Protein AF-A0A7V9HXR4-F1 (afdb_monomer_lite)

Foldseek 3Di:
DVVVVVVVVVVFKAALCRLCVLLLHDSVVSVVCCVVVVFPWDADPPPRGTIGGNVSSVVSSVVLVVLVVVQLLCCQQPAQFDALPQPLADNLLNVQLVVLLVDQVPDDDDDDDDDDPPNPVLSNVQNNSHNRTSGADEAAAADPVVLVLSQLCQAPPRPNPVCVSSVRHPDQPSGQHEAEDDPPPGDVSSVQSHSYYTYYPVSCVVQVVPRVVPHDD

Radius of gyration: 20.27 Å; chains: 1; bounding box: 49×37×68 Å

Structure (mmCIF, N/CA/C/O backbone):
data_AF-A0A7V9HXR4-F1
#
_entry.id   AF-A0A7V9HXR4-F1
#
loop_
_atom_site.group_PDB
_atom_site.id
_atom_site.type_symbol
_atom_site.label_atom_id
_atom_site.label_alt_id
_atom_site.label_comp_id
_atom_site.label_asym_id
_atom_site.label_entity_id
_atom_site.label_seq_id
_atom_site.pdbx_PDB_ins_code
_atom_site.Cartn_x
_atom_site.Cartn_y
_atom_site.Cartn_z
_atom_site.occupancy
_atom_site.B_iso_or_equiv
_atom_site.auth_seq_id
_atom_site.auth_comp_id
_atom_site.auth_asym_id
_atom_site.auth_atom_id
_atom_site.pdbx_PDB_model_num
ATOM 1 N N . MET A 1 1 ? 21.288 -11.735 -48.952 1.00 40.62 1 MET A N 1
ATOM 2 C CA . MET A 1 1 ? 20.820 -12.755 -47.983 1.00 40.62 1 MET A CA 1
ATOM 3 C C . MET A 1 1 ? 20.978 -12.338 -46.516 1.00 40.62 1 MET A C 1
ATOM 5 O O . MET A 1 1 ? 20.143 -12.741 -45.726 1.00 40.62 1 MET A O 1
ATOM 9 N N . LEU A 1 2 ? 21.967 -11.509 -46.141 1.00 36.22 2 LEU A N 1
ATOM 10 C CA . LEU A 1 2 ? 22.170 -11.075 -44.744 1.00 36.22 2 LEU A CA 1
ATOM 11 C C . LEU A 1 2 ? 21.174 -10.001 -44.238 1.00 36.22 2 LEU A C 1
ATOM 13 O O . LEU A 1 2 ? 20.927 -9.915 -43.043 1.00 36.22 2 LEU A O 1
ATOM 17 N N . TYR A 1 3 ? 20.564 -9.212 -45.133 1.00 35.97 3 TYR A N 1
ATOM 18 C CA . TYR A 1 3 ? 19.622 -8.139 -44.761 1.00 35.97 3 TYR A CA 1
ATOM 19 C C . TYR A 1 3 ? 18.211 -8.628 -44.382 1.00 35.97 3 TYR A C 1
ATOM 21 O O . TYR A 1 3 ? 17.547 -7.997 -43.571 1.00 35.97 3 TYR A O 1
ATOM 29 N N . MET A 1 4 ? 17.768 -9.777 -44.905 1.00 35.28 4 MET A N 1
ATOM 30 C CA . MET A 1 4 ? 16.412 -10.303 -44.656 1.00 35.28 4 MET A CA 1
ATOM 31 C C . MET A 1 4 ? 16.289 -11.039 -43.306 1.00 35.28 4 MET A C 1
ATOM 33 O O . MET A 1 4 ? 15.183 -11.256 -42.821 1.00 35.28 4 MET A O 1
ATOM 37 N N . ALA A 1 5 ? 17.414 -11.413 -42.680 1.00 42.59 5 ALA A N 1
ATOM 38 C CA . ALA A 1 5 ? 17.433 -12.062 -41.365 1.00 42.59 5 ALA A CA 1
ATOM 39 C C . ALA A 1 5 ? 17.322 -11.058 -40.198 1.00 42.59 5 ALA A C 1
ATOM 41 O O . ALA A 1 5 ? 16.793 -11.407 -39.144 1.00 42.59 5 ALA A O 1
ATOM 42 N N . ASN A 1 6 ? 17.755 -9.804 -40.394 1.00 44.25 6 ASN A N 1
ATOM 43 C CA . ASN A 1 6 ? 17.661 -8.755 -39.371 1.00 44.25 6 ASN A CA 1
ATOM 44 C C . ASN A 1 6 ? 16.230 -8.213 -39.208 1.00 44.25 6 ASN A C 1
ATOM 46 O O . ASN A 1 6 ? 15.799 -7.979 -38.085 1.00 44.25 6 ASN A O 1
ATOM 50 N N . GLU A 1 7 ? 15.447 -8.094 -40.286 1.00 42.09 7 GLU A N 1
ATOM 51 C CA . GLU A 1 7 ? 14.058 -7.599 -40.204 1.00 42.09 7 GLU A CA 1
ATOM 52 C C . GLU A 1 7 ? 13.081 -8.596 -39.553 1.00 42.09 7 GLU A C 1
ATOM 54 O O . GLU A 1 7 ? 12.095 -8.198 -38.929 1.00 42.09 7 GLU A O 1
ATOM 59 N N . ALA A 1 8 ? 13.340 -9.903 -39.674 1.00 44.44 8 ALA A N 1
ATOM 60 C CA . ALA A 1 8 ? 12.505 -10.942 -39.068 1.00 44.44 8 ALA A CA 1
ATOM 61 C C . ALA A 1 8 ? 12.765 -11.108 -37.558 1.00 44.44 8 ALA A C 1
ATOM 63 O O . ALA A 1 8 ? 11.855 -11.477 -36.811 1.00 44.44 8 ALA A O 1
ATOM 64 N N . MET A 1 9 ? 13.984 -10.800 -37.096 1.00 48.84 9 MET A N 1
ATOM 65 C CA . MET A 1 9 ? 14.341 -10.820 -35.674 1.00 48.84 9 MET A CA 1
ATOM 66 C C . MET A 1 9 ? 13.807 -9.582 -34.931 1.00 48.84 9 MET A C 1
ATOM 68 O O . MET A 1 9 ? 13.477 -9.678 -33.755 1.00 48.84 9 MET A O 1
ATOM 72 N N . ASP A 1 10 ? 13.605 -8.457 -35.619 1.00 56.81 10 ASP A N 1
ATOM 73 C CA . ASP A 1 10 ? 13.160 -7.192 -35.011 1.00 56.81 10 ASP A CA 1
ATOM 74 C C . ASP A 1 10 ? 11.645 -7.152 -34.692 1.00 56.81 10 ASP A C 1
ATOM 76 O O . ASP A 1 10 ? 11.195 -6.469 -33.777 1.00 56.81 10 ASP A O 1
ATOM 80 N N . LYS A 1 11 ? 10.811 -7.947 -35.383 1.00 61.28 11 LYS A N 1
ATOM 81 C CA . LYS A 1 11 ? 9.345 -7.952 -35.149 1.00 61.28 11 LYS A CA 1
ATOM 82 C C . LYS A 1 11 ? 8.895 -8.713 -33.897 1.00 61.28 11 LYS A C 1
ATOM 84 O O . LYS A 1 11 ? 7.814 -8.440 -33.367 1.00 61.28 11 LYS A O 1
ATOM 89 N N . ASN A 1 12 ? 9.698 -9.673 -33.438 1.00 78.88 12 ASN A N 1
ATOM 90 C CA . ASN A 1 12 ? 9.354 -10.571 -32.328 1.00 78.88 12 ASN A CA 1
ATOM 91 C C . ASN A 1 12 ? 10.023 -10.194 -31.005 1.00 78.88 12 ASN A C 1
ATOM 93 O O . ASN A 1 12 ? 9.704 -10.789 -29.974 1.00 78.88 12 ASN A O 1
ATOM 97 N N . TYR A 1 13 ? 10.927 -9.221 -31.023 1.00 84.31 13 TYR A N 1
ATOM 98 C CA . TYR A 1 13 ? 11.674 -8.780 -29.858 1.00 84.31 13 TYR A CA 1
ATOM 99 C C . TYR A 1 13 ? 11.432 -7.294 -29.645 1.00 84.31 13 TYR A C 1
ATOM 101 O O . TYR A 1 13 ? 11.554 -6.489 -30.556 1.00 84.31 13 TYR A O 1
ATOM 109 N N . LEU A 1 14 ? 11.066 -6.927 -28.425 1.00 84.88 14 LEU A N 1
ATOM 110 C CA . LEU A 1 14 ? 10.744 -5.557 -28.062 1.00 84.88 14 LEU A CA 1
ATOM 111 C C . LEU A 1 14 ? 11.789 -5.043 -27.077 1.00 84.88 14 LEU A C 1
ATOM 113 O O . LEU A 1 14 ? 12.133 -5.729 -26.114 1.00 84.88 14 LEU A O 1
ATOM 117 N N . THR A 1 15 ? 12.277 -3.824 -27.288 1.00 84.31 15 THR A N 1
ATOM 118 C CA . THR A 1 15 ? 13.080 -3.116 -26.277 1.00 84.31 15 THR A CA 1
ATOM 119 C C . THR A 1 15 ? 12.267 -2.924 -24.995 1.00 84.31 15 THR A C 1
ATOM 121 O O . THR A 1 15 ? 11.040 -2.968 -25.033 1.00 84.31 15 THR A O 1
ATOM 124 N N . VAL A 1 16 ? 12.914 -2.640 -23.859 1.00 79.81 16 VAL A N 1
ATOM 125 C CA . VAL A 1 16 ? 12.224 -2.384 -22.572 1.00 79.81 16 VAL A CA 1
ATOM 126 C C . VAL A 1 16 ? 11.034 -1.423 -22.731 1.00 79.81 16 VAL A C 1
ATOM 128 O O . VAL A 1 16 ? 9.957 -1.685 -22.205 1.00 79.81 16 VAL A O 1
ATOM 131 N N . LEU A 1 17 ? 11.206 -0.324 -23.476 1.00 69.44 17 LEU A N 1
ATOM 132 C CA . LEU A 1 17 ? 10.162 0.688 -23.652 1.00 69.44 17 LEU A CA 1
ATOM 133 C C . LEU A 1 17 ? 9.009 0.190 -24.535 1.00 69.44 17 LEU A C 1
ATOM 135 O O . LEU A 1 17 ? 7.843 0.434 -24.228 1.00 69.44 17 LEU A O 1
ATOM 139 N N . GLN A 1 18 ? 9.320 -0.515 -25.622 1.00 77.75 18 GLN A N 1
ATOM 140 C CA . GLN A 1 18 ? 8.304 -1.098 -26.500 1.00 77.75 18 GLN A CA 1
ATOM 141 C C . GLN A 1 18 ? 7.556 -2.241 -25.805 1.00 77.75 18 GLN A C 1
ATOM 143 O O . GLN A 1 18 ? 6.341 -2.333 -25.926 1.00 77.75 18 GLN A O 1
ATOM 148 N N . ALA A 1 19 ? 8.265 -3.072 -25.043 1.00 83.62 19 ALA A N 1
ATOM 149 C CA . ALA A 1 19 ? 7.710 -4.160 -24.253 1.00 83.62 19 ALA A CA 1
ATOM 150 C C . ALA A 1 19 ? 6.755 -3.628 -23.178 1.00 83.62 19 ALA A C 1
ATOM 152 O O . ALA A 1 19 ? 5.653 -4.145 -23.020 1.00 83.62 19 ALA A O 1
ATOM 153 N N . ALA A 1 20 ? 7.147 -2.545 -22.503 1.00 73.56 20 ALA A N 1
ATOM 154 C CA . ALA A 1 20 ? 6.346 -1.884 -21.480 1.00 73.56 20 ALA A CA 1
ATOM 155 C C . ALA A 1 20 ? 5.025 -1.378 -22.069 1.00 73.56 20 ALA A C 1
ATOM 157 O O . ALA A 1 20 ? 3.949 -1.752 -21.605 1.00 73.56 20 ALA A O 1
ATOM 158 N N . ARG A 1 21 ? 5.108 -0.647 -23.189 1.00 72.88 21 ARG A N 1
ATOM 159 C CA . ARG A 1 21 ? 3.931 -0.195 -23.948 1.00 72.88 21 ARG A CA 1
ATOM 160 C C . ARG A 1 21 ? 3.072 -1.350 -24.458 1.00 72.88 21 ARG A C 1
ATOM 162 O O . ARG A 1 21 ? 1.856 -1.232 -24.482 1.00 72.88 21 ARG A O 1
ATOM 169 N N . TYR A 1 22 ? 3.690 -2.449 -24.884 1.00 77.25 22 TYR A N 1
ATOM 170 C CA . TYR A 1 22 ? 2.973 -3.600 -25.428 1.00 77.25 22 TYR A CA 1
ATOM 171 C C . TYR A 1 22 ? 2.151 -4.342 -24.371 1.00 77.25 22 TYR A C 1
ATOM 173 O O . TYR A 1 22 ? 1.047 -4.794 -24.674 1.00 77.25 22 TYR A O 1
ATOM 181 N N . VAL A 1 23 ? 2.694 -4.478 -23.159 1.00 76.88 23 VAL A N 1
ATOM 182 C CA . VAL A 1 23 ? 2.027 -5.131 -22.022 1.00 76.88 23 VAL A CA 1
ATOM 183 C C . VAL A 1 23 ? 1.040 -4.190 -21.330 1.00 76.88 23 VAL A C 1
ATOM 185 O O . VAL A 1 23 ? 0.043 -4.661 -20.795 1.00 76.88 23 VAL A O 1
ATOM 188 N N . GLY A 1 24 ? 1.288 -2.879 -21.381 1.00 61.38 24 GLY A N 1
ATOM 189 C CA . GLY A 1 24 ? 0.503 -1.869 -20.670 1.00 61.38 24 GLY A CA 1
ATOM 190 C C . GLY A 1 24 ? 1.050 -1.535 -19.280 1.00 61.38 24 GLY A C 1
ATOM 191 O O . GLY A 1 24 ? 0.302 -1.037 -18.463 1.00 61.38 24 GLY A O 1
ATOM 192 N N . VAL A 1 25 ? 2.334 -1.795 -19.009 1.00 62.09 25 VAL A N 1
ATOM 193 C CA . VAL A 1 25 ? 3.000 -1.507 -17.719 1.00 62.09 25 VAL A CA 1
ATOM 194 C C . VAL A 1 25 ? 4.116 -0.481 -17.889 1.00 62.09 25 VAL A C 1
ATOM 196 O O . VAL A 1 25 ? 4.535 -0.184 -19.011 1.00 62.09 25 VAL A O 1
ATOM 199 N N . SER A 1 26 ? 4.683 0.031 -16.794 1.00 56.56 26 SER A N 1
ATOM 200 C CA . SER A 1 26 ? 5.887 0.859 -16.883 1.00 56.56 26 SER A CA 1
ATOM 201 C C . SER A 1 26 ? 7.143 0.075 -17.275 1.00 56.56 26 SER A C 1
ATOM 203 O O . SER A 1 26 ? 7.310 -1.114 -16.991 1.00 56.56 26 SER A O 1
ATOM 205 N N . ALA A 1 27 ? 8.105 0.785 -17.875 1.00 69.25 27 ALA A N 1
ATOM 206 C CA . ALA A 1 27 ? 9.442 0.250 -18.130 1.00 69.25 27 ALA A CA 1
ATOM 207 C C . ALA A 1 27 ? 10.157 -0.181 -16.836 1.00 69.25 27 ALA A C 1
ATOM 209 O O . ALA A 1 27 ? 10.995 -1.080 -16.872 1.00 69.25 27 ALA A O 1
ATOM 210 N N . GLN A 1 28 ? 9.839 0.439 -15.695 1.00 54.56 28 GLN A N 1
ATOM 211 C CA . GLN A 1 28 ? 10.408 0.077 -14.398 1.00 54.56 28 GLN A CA 1
ATOM 212 C C . GLN A 1 28 ? 9.795 -1.214 -13.851 1.00 54.56 28 GLN A C 1
ATOM 214 O O . GLN A 1 28 ? 10.544 -2.087 -13.419 1.00 54.56 28 GLN A O 1
ATOM 219 N N . THR A 1 29 ? 8.475 -1.385 -13.957 1.00 66.50 29 THR A N 1
ATOM 220 C CA . THR A 1 29 ? 7.779 -2.640 -13.639 1.00 66.50 29 THR A CA 1
ATOM 221 C C . THR A 1 29 ? 8.344 -3.797 -14.460 1.00 66.50 29 THR A C 1
ATOM 223 O O . THR A 1 29 ? 8.663 -4.855 -13.918 1.00 66.50 29 THR A O 1
ATOM 226 N N . LEU A 1 30 ? 8.588 -3.564 -15.749 1.00 77.69 30 LEU A N 1
ATOM 227 C CA . LEU A 1 30 ? 9.169 -4.559 -16.645 1.00 77.69 30 LEU A CA 1
ATOM 228 C C . LEU A 1 30 ? 10.632 -4.896 -16.292 1.00 77.69 30 LEU A C 1
ATOM 230 O O . LEU A 1 30 ? 11.021 -6.062 -16.316 1.00 77.69 30 LEU A O 1
ATOM 234 N N . ARG A 1 31 ? 11.432 -3.901 -15.874 1.00 75.38 31 ARG A N 1
ATOM 235 C CA . ARG A 1 31 ? 12.793 -4.113 -15.336 1.00 75.38 31 ARG A CA 1
ATOM 236 C C . ARG A 1 31 ? 12.793 -4.868 -14.009 1.00 75.38 31 ARG A C 1
ATOM 238 O O . ARG A 1 31 ? 13.697 -5.668 -13.786 1.00 75.38 31 ARG A O 1
ATOM 245 N N . ARG A 1 32 ? 11.812 -4.617 -13.137 1.00 74.81 32 ARG A N 1
ATOM 246 C CA . ARG A 1 32 ? 11.647 -5.337 -11.868 1.00 74.81 32 ARG A CA 1
ATOM 247 C C . ARG A 1 32 ? 11.332 -6.808 -12.129 1.00 74.81 32 ARG A C 1
ATOM 249 O O . ARG A 1 32 ? 12.015 -7.666 -11.590 1.00 74.81 32 ARG A O 1
ATOM 256 N N . TRP A 1 33 ? 10.402 -7.099 -13.039 1.00 79.75 33 TRP A N 1
ATOM 257 C CA . TRP A 1 33 ? 10.102 -8.476 -13.446 1.00 79.75 33 TRP A CA 1
ATOM 258 C C . TRP A 1 33 ? 11.305 -9.200 -14.055 1.00 79.75 33 TRP A C 1
ATOM 260 O O . TRP A 1 33 ? 11.459 -10.399 -13.851 1.00 79.75 33 TRP A O 1
ATOM 270 N N . ASP A 1 34 ? 12.168 -8.486 -14.773 1.00 80.44 34 ASP A N 1
ATOM 271 C CA . ASP A 1 34 ? 13.429 -9.025 -15.290 1.00 80.44 34 ASP A CA 1
ATOM 272 C C . ASP A 1 34 ? 14.456 -9.289 -14.186 1.00 80.44 34 ASP A C 1
ATOM 274 O O . ASP A 1 34 ? 15.061 -10.358 -14.155 1.00 80.44 34 ASP A O 1
ATOM 278 N N . ALA A 1 35 ? 14.591 -8.383 -13.215 1.00 72.44 35 ALA A N 1
ATOM 279 C CA . ALA A 1 35 ? 15.448 -8.590 -12.046 1.00 72.44 35 ALA A CA 1
ATOM 280 C C . ALA A 1 35 ? 14.979 -9.761 -11.160 1.00 72.44 35 ALA A C 1
ATOM 282 O O . ALA A 1 35 ? 15.801 -10.493 -10.617 1.00 72.44 35 ALA A O 1
ATOM 283 N N . GLU A 1 36 ? 13.666 -9.956 -11.048 1.00 72.38 36 GLU A N 1
ATOM 284 C CA . GLU A 1 36 ? 13.028 -11.029 -10.275 1.00 72.38 36 GLU A CA 1
ATOM 285 C C . GLU A 1 36 ? 12.920 -12.353 -11.055 1.00 72.38 36 GLU A C 1
ATOM 287 O O . GLU A 1 36 ? 12.465 -13.358 -10.513 1.00 72.38 36 GLU A O 1
ATOM 292 N N . GLY A 1 37 ? 13.309 -12.373 -12.336 1.00 78.56 37 GLY A N 1
ATOM 293 C CA . GLY A 1 37 ? 13.242 -13.557 -13.199 1.00 78.56 37 GLY A CA 1
ATOM 294 C C . GLY A 1 37 ? 11.839 -13.919 -13.703 1.00 78.56 37 GLY A C 1
ATOM 295 O O . GLY A 1 37 ? 11.688 -14.912 -14.414 1.00 78.56 37 GLY A O 1
ATOM 296 N N . LYS A 1 38 ? 10.821 -13.106 -13.394 1.00 74.88 38 LYS A N 1
ATOM 297 C CA . LYS A 1 38 ? 9.442 -13.245 -13.891 1.00 74.88 38 LYS A CA 1
ATOM 298 C C . LYS A 1 38 ? 9.341 -13.019 -15.404 1.00 74.88 38 LYS A C 1
ATOM 300 O O . LYS A 1 38 ? 8.486 -13.611 -16.056 1.00 74.88 38 LYS A O 1
ATOM 305 N N . LEU A 1 39 ? 10.212 -12.179 -15.964 1.00 82.38 39 LEU A N 1
ATOM 306 C CA . LEU A 1 39 ? 10.303 -11.912 -17.398 1.00 82.38 39 LEU A CA 1
ATOM 307 C C . LEU A 1 39 ? 11.769 -11.854 -17.827 1.00 82.38 39 LEU A C 1
ATOM 309 O O . LEU A 1 39 ? 12.446 -10.866 -17.587 1.00 82.38 39 LEU A O 1
ATOM 313 N N . LYS A 1 40 ? 12.270 -12.885 -18.502 1.00 84.50 40 LYS A N 1
ATOM 314 C CA . LYS A 1 40 ? 13.698 -12.972 -18.816 1.00 84.50 40 LYS A CA 1
ATOM 315 C C . LYS A 1 40 ? 14.054 -12.176 -20.074 1.00 84.50 40 LYS A C 1
ATOM 317 O O . LYS A 1 40 ? 13.572 -12.487 -21.162 1.00 84.50 40 LYS A O 1
ATOM 322 N N . SER A 1 41 ? 14.925 -11.177 -19.940 1.00 86.81 41 SER A N 1
ATOM 323 C CA . SER A 1 41 ? 15.477 -10.468 -21.098 1.00 86.81 41 SER A CA 1
ATOM 324 C C . SER A 1 41 ? 16.484 -11.315 -21.891 1.00 86.81 41 SER A C 1
ATOM 326 O O . SER A 1 41 ? 17.176 -12.187 -21.360 1.00 86.81 41 SER A O 1
ATOM 328 N N . VAL A 1 42 ? 16.584 -11.029 -23.188 1.00 85.62 42 VAL A N 1
ATOM 329 C CA . VAL A 1 42 ? 17.630 -11.517 -24.094 1.00 85.62 42 VAL A CA 1
ATOM 330 C C . VAL A 1 42 ? 18.491 -10.323 -24.494 1.00 85.62 42 VAL A C 1
ATOM 332 O O . VAL A 1 42 ? 17.965 -9.258 -24.820 1.00 85.62 42 VAL A O 1
ATOM 335 N N . ARG A 1 43 ? 19.816 -10.478 -24.453 1.00 80.81 43 ARG A N 1
ATOM 336 C CA . ARG A 1 43 ? 20.740 -9.420 -24.880 1.00 80.81 43 ARG A CA 1
ATOM 337 C C 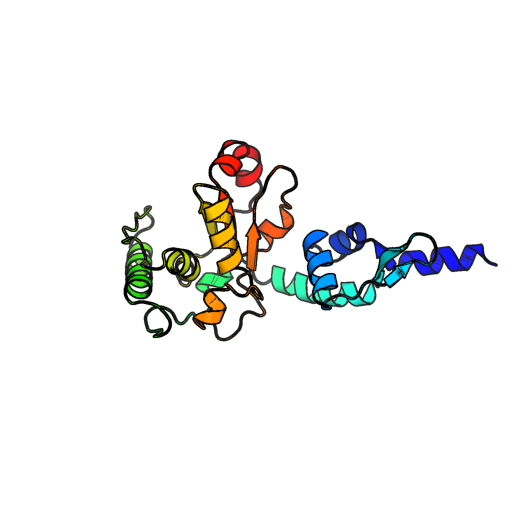. ARG A 1 43 ? 20.994 -9.508 -26.377 1.00 80.81 43 ARG A C 1
ATOM 339 O O . ARG A 1 43 ? 21.250 -10.598 -26.888 1.00 80.81 43 ARG A O 1
ATOM 346 N N . HIS A 1 44 ? 20.922 -8.377 -27.075 1.00 68.19 44 HIS A N 1
ATOM 347 C CA . HIS A 1 44 ? 21.151 -8.359 -28.516 1.00 68.19 44 HIS A CA 1
ATOM 348 C C . HIS A 1 44 ? 22.652 -8.459 -28.836 1.00 68.19 44 HIS A C 1
ATOM 350 O O . HIS A 1 44 ? 23.445 -7.663 -28.316 1.00 68.19 44 HIS A O 1
ATOM 356 N N . PRO A 1 45 ? 23.065 -9.378 -29.728 1.00 51.91 45 PRO A N 1
ATOM 357 C CA . PRO A 1 45 ? 24.442 -9.453 -30.192 1.00 51.91 45 PRO A CA 1
ATOM 358 C C . PRO A 1 45 ? 24.730 -8.229 -31.072 1.00 51.91 45 PRO A C 1
ATOM 360 O O . PRO A 1 45 ? 24.250 -8.136 -32.196 1.00 51.91 45 PRO A O 1
ATOM 363 N N . GLY A 1 46 ? 25.422 -7.228 -30.527 1.00 60.53 46 GLY A N 1
ATOM 364 C CA . GLY A 1 46 ? 25.850 -6.037 -31.274 1.00 60.53 46 GLY A CA 1
ATOM 365 C C . GLY A 1 46 ? 25.714 -4.709 -30.529 1.00 60.53 46 GLY A C 1
ATOM 366 O O . GLY A 1 46 ? 26.480 -3.795 -30.809 1.00 60.53 46 GLY A O 1
ATOM 367 N N . ASN A 1 47 ? 24.794 -4.591 -29.567 1.00 69.12 47 ASN A N 1
ATOM 368 C CA . ASN A 1 47 ? 24.634 -3.359 -28.778 1.00 69.12 47 ASN A CA 1
ATOM 369 C C . ASN A 1 47 ? 24.383 -3.599 -27.274 1.00 69.12 47 ASN A C 1
ATOM 371 O O . ASN A 1 47 ? 24.207 -2.635 -26.537 1.00 69.12 47 ASN A O 1
ATOM 375 N N . ASP A 1 48 ? 24.369 -4.862 -26.823 1.00 66.25 48 ASP A N 1
ATOM 376 C CA . ASP A 1 48 ? 24.169 -5.290 -25.424 1.00 66.25 48 ASP A CA 1
ATOM 377 C C . ASP A 1 48 ? 22.857 -4.793 -24.769 1.00 66.25 48 ASP A C 1
ATOM 379 O O . ASP A 1 48 ? 22.637 -4.962 -23.566 1.00 66.25 48 ASP A O 1
ATOM 383 N N . TYR A 1 49 ? 21.930 -4.225 -25.553 1.00 75.56 49 TYR A N 1
ATOM 384 C CA . TYR A 1 49 ? 20.623 -3.801 -25.059 1.00 75.56 49 TYR A CA 1
ATOM 385 C C . TYR A 1 49 ? 19.748 -5.008 -24.709 1.00 75.56 49 TYR A C 1
ATOM 387 O O . TYR A 1 49 ? 19.836 -6.082 -25.313 1.00 75.56 49 TYR A O 1
ATOM 395 N N . ARG A 1 50 ? 18.863 -4.807 -23.724 1.00 80.12 50 ARG A N 1
ATOM 396 C CA . ARG A 1 50 ? 17.866 -5.795 -23.300 1.00 80.12 50 ARG A CA 1
ATOM 397 C C . ARG A 1 50 ? 16.648 -5.766 -24.214 1.00 80.12 50 ARG A C 1
ATOM 399 O O . ARG A 1 50 ? 15.998 -4.727 -24.359 1.00 80.12 50 ARG A O 1
ATOM 406 N N . TYR A 1 51 ? 16.310 -6.934 -24.736 1.00 86.62 51 TYR A N 1
ATOM 407 C CA . TYR A 1 51 ? 15.114 -7.187 -25.520 1.00 86.62 51 TYR A CA 1
ATOM 408 C C . TYR A 1 51 ? 14.257 -8.264 -24.859 1.00 86.62 51 TYR A C 1
ATOM 410 O O . TYR A 1 51 ? 14.754 -9.136 -24.148 1.00 86.62 51 TYR A O 1
ATOM 418 N N . TYR A 1 52 ? 12.960 -8.216 -25.125 1.00 87.00 52 TYR A N 1
ATOM 419 C CA . TYR A 1 52 ? 11.967 -9.133 -24.584 1.00 87.00 52 TYR A CA 1
ATOM 420 C C . TYR A 1 52 ? 11.205 -9.785 -25.724 1.00 87.00 52 TYR A C 1
ATOM 422 O O . TYR A 1 52 ? 10.753 -9.097 -26.641 1.00 87.00 52 TYR A O 1
ATOM 430 N N . LYS A 1 53 ? 11.045 -11.108 -25.672 1.00 88.81 53 LYS A N 1
ATOM 431 C CA . LYS A 1 53 ? 10.252 -11.830 -26.668 1.00 88.81 53 LYS A CA 1
ATOM 432 C C . LYS A 1 53 ? 8.786 -11.457 -26.529 1.00 88.81 53 LYS A C 1
ATOM 434 O O . LYS A 1 53 ? 8.217 -11.509 -25.440 1.00 88.81 53 LYS A O 1
ATOM 439 N N . ARG A 1 54 ? 8.149 -11.146 -27.652 1.00 82.94 54 ARG A N 1
ATOM 440 C CA . ARG A 1 54 ? 6.732 -10.785 -27.706 1.00 82.94 54 ARG A CA 1
ATOM 441 C C . ARG A 1 54 ? 5.819 -11.884 -27.156 1.00 82.94 54 ARG A C 1
ATOM 443 O O . ARG A 1 54 ? 4.855 -11.550 -26.480 1.00 82.94 54 ARG A O 1
ATOM 450 N N . SER A 1 55 ? 6.154 -13.158 -27.370 1.00 82.50 55 SER A N 1
ATOM 451 C CA . SER A 1 55 ? 5.429 -14.312 -26.811 1.00 82.50 55 SER A CA 1
ATOM 452 C C . SER A 1 55 ? 5.388 -14.308 -25.281 1.00 82.50 55 SER A C 1
ATOM 454 O O . SER A 1 55 ? 4.351 -14.577 -24.679 1.00 82.50 55 SER A O 1
ATOM 456 N N . ASP A 1 56 ? 6.510 -13.961 -24.648 1.00 82.75 56 ASP A N 1
ATOM 457 C CA . ASP A 1 56 ? 6.645 -13.961 -23.188 1.00 82.75 56 ASP A CA 1
ATOM 458 C C . ASP A 1 56 ? 5.857 -12.785 -22.593 1.00 82.75 56 ASP A C 1
ATOM 460 O O . ASP A 1 56 ? 5.226 -12.895 -21.540 1.00 82.75 56 ASP A O 1
ATOM 464 N N . LEU A 1 57 ? 5.835 -11.668 -23.324 1.00 83.44 57 LEU A N 1
ATOM 465 C CA . LEU A 1 57 ? 5.060 -10.478 -22.992 1.00 83.44 57 LEU A CA 1
ATOM 466 C C . LEU A 1 57 ? 3.554 -10.670 -23.199 1.00 83.44 57 LEU A C 1
ATOM 468 O O . LEU A 1 57 ? 2.769 -10.090 -22.462 1.00 83.44 57 LEU A O 1
ATOM 472 N N . GLU A 1 58 ? 3.131 -11.455 -24.188 1.00 78.94 58 GLU A N 1
ATOM 473 C CA . GLU A 1 58 ? 1.715 -11.674 -24.501 1.00 78.94 58 GLU A CA 1
ATOM 474 C C . GLU A 1 58 ? 0.982 -12.399 -23.369 1.00 78.94 58 GLU A C 1
ATOM 476 O O . GLU A 1 58 ? -0.114 -11.989 -22.988 1.00 78.94 58 GLU A O 1
ATOM 481 N N . ARG A 1 59 ? 1.626 -13.394 -22.747 1.00 75.00 59 ARG A N 1
ATOM 482 C CA . ARG A 1 59 ? 1.096 -14.045 -21.541 1.00 75.00 59 ARG A CA 1
ATOM 483 C C . ARG A 1 59 ? 0.915 -13.046 -20.399 1.00 75.00 59 ARG A C 1
ATOM 485 O O . ARG A 1 59 ? -0.165 -12.963 -19.824 1.00 75.00 59 ARG A O 1
ATOM 492 N N . LEU A 1 60 ? 1.946 -12.243 -20.128 1.00 72.25 60 LEU A N 1
ATOM 493 C CA . LEU A 1 60 ? 1.894 -11.217 -19.085 1.00 72.25 60 LEU A CA 1
ATOM 494 C C . LEU A 1 60 ? 0.831 -10.162 -19.382 1.00 72.25 60 LEU A C 1
ATOM 496 O O . LEU A 1 60 ? 0.130 -9.750 -18.471 1.00 72.25 60 LEU A O 1
ATOM 500 N N . ARG A 1 61 ? 0.668 -9.760 -20.644 1.00 72.19 61 ARG A N 1
ATOM 501 C CA . ARG A 1 61 ? -0.368 -8.822 -21.081 1.00 72.19 61 ARG A CA 1
ATOM 502 C C . ARG A 1 61 ? -1.770 -9.367 -20.830 1.00 72.19 61 ARG A C 1
ATOM 504 O O . ARG A 1 61 ? -2.628 -8.612 -20.389 1.00 72.19 61 ARG A O 1
ATOM 511 N N . LEU A 1 62 ? -2.027 -10.641 -21.122 1.00 61.72 62 LEU A N 1
ATOM 512 C CA . LEU A 1 62 ? -3.335 -11.259 -20.884 1.00 61.72 62 LEU A CA 1
ATOM 513 C C . LEU A 1 62 ? -3.648 -11.357 -19.389 1.00 61.72 62 LEU A C 1
ATOM 515 O O . LEU A 1 62 ? -4.751 -10.993 -18.978 1.00 61.72 62 LEU A O 1
ATOM 519 N N . ASP A 1 63 ? -2.670 -11.768 -18.581 1.00 63.59 63 ASP A N 1
ATOM 520 C CA . ASP A 1 63 ? -2.788 -11.775 -17.119 1.00 63.59 63 ASP A CA 1
ATOM 521 C C . ASP A 1 63 ? -3.039 -10.353 -16.591 1.00 63.59 63 ASP A C 1
ATOM 523 O O . ASP A 1 63 ? -3.893 -10.135 -15.734 1.00 63.59 63 ASP A O 1
ATOM 527 N N . TYR A 1 64 ? -2.361 -9.364 -17.175 1.00 60.47 64 TYR A N 1
ATOM 528 C CA . TYR A 1 64 ? -2.500 -7.962 -16.809 1.00 60.47 64 TYR A CA 1
ATOM 529 C C . TYR A 1 64 ? -3.836 -7.344 -17.211 1.00 60.47 64 TYR A C 1
ATOM 531 O O . TYR A 1 64 ? -4.459 -6.630 -16.436 1.00 60.47 64 TYR A O 1
ATOM 539 N N . THR A 1 65 ? -4.324 -7.663 -18.405 1.00 56.03 65 THR A N 1
ATOM 540 C CA . THR A 1 65 ? -5.625 -7.192 -18.895 1.00 56.03 65 THR A CA 1
ATOM 541 C C . THR A 1 65 ? -6.756 -7.762 -18.038 1.00 56.03 65 THR A C 1
ATOM 543 O O . THR A 1 65 ? -7.722 -7.064 -17.746 1.00 56.03 65 THR A O 1
ATOM 546 N N . ARG A 1 66 ? -6.624 -9.011 -17.571 1.00 54.69 66 ARG A N 1
ATOM 547 C CA . ARG A 1 66 ? -7.548 -9.604 -16.591 1.00 54.69 66 ARG A CA 1
ATOM 548 C C . ARG A 1 66 ? -7.459 -8.907 -15.234 1.00 54.69 66 ARG A C 1
ATOM 550 O O . ARG A 1 66 ? -8.493 -8.615 -14.648 1.00 54.69 66 ARG A O 1
ATOM 557 N N . ALA A 1 67 ? -6.252 -8.578 -14.776 1.00 48.81 67 ALA A N 1
ATOM 558 C CA . ALA A 1 67 ? -6.060 -7.791 -13.560 1.00 48.81 67 ALA A CA 1
ATOM 559 C C . ALA A 1 67 ? -6.630 -6.362 -13.677 1.00 48.81 67 ALA A C 1
ATOM 561 O O . ALA A 1 67 ? -7.126 -5.848 -12.688 1.00 48.81 67 ALA A O 1
ATOM 562 N N . GLN A 1 68 ? -6.640 -5.745 -14.866 1.00 47.56 68 GLN A N 1
ATOM 563 C CA . GLN A 1 68 ? -7.325 -4.466 -15.110 1.00 47.56 68 GLN A CA 1
ATOM 564 C C . GLN A 1 68 ? -8.860 -4.592 -15.146 1.00 47.56 68 GLN A C 1
ATOM 566 O O . GLN A 1 68 ? -9.560 -3.633 -14.825 1.00 47.56 68 GLN A O 1
ATOM 571 N N . GLN A 1 69 ? -9.402 -5.754 -15.534 1.00 49.81 69 GLN A N 1
ATOM 572 C CA . GLN A 1 69 ? -10.844 -6.036 -15.452 1.00 49.81 69 GLN A CA 1
ATOM 573 C C . GLN A 1 69 ? -11.313 -6.226 -14.001 1.00 49.81 69 GLN A C 1
ATOM 575 O O . GLN A 1 69 ? -12.466 -5.925 -13.687 1.00 49.81 69 GLN A O 1
ATOM 580 N N . ILE A 1 70 ? -10.417 -6.652 -13.104 1.00 50.75 70 ILE A N 1
ATOM 581 C CA . ILE A 1 70 ? -10.593 -6.494 -11.660 1.00 50.75 70 ILE A CA 1
ATOM 582 C C . ILE A 1 70 ? -10.373 -5.011 -11.361 1.00 50.75 70 ILE A C 1
ATOM 584 O O . ILE A 1 70 ? -9.247 -4.549 -11.222 1.00 50.75 70 ILE A O 1
ATOM 588 N N . ASN A 1 71 ? -11.453 -4.232 -11.305 1.00 55.81 71 ASN A N 1
ATOM 589 C CA . ASN A 1 71 ? -11.366 -2.817 -10.959 1.00 55.81 71 ASN A CA 1
ATOM 590 C C . ASN A 1 71 ? -10.541 -2.663 -9.658 1.00 55.81 71 ASN A C 1
ATOM 592 O O . ASN A 1 71 ? -10.990 -3.159 -8.617 1.00 55.81 71 ASN A O 1
ATOM 596 N N . PRO A 1 72 ? -9.372 -1.984 -9.664 1.00 58.38 72 PRO A N 1
ATOM 597 C CA . PRO A 1 72 ? -8.559 -1.827 -8.461 1.00 58.38 72 PRO A CA 1
ATOM 598 C C . PRO A 1 72 ? -9.335 -1.145 -7.326 1.00 58.38 72 PRO A C 1
ATOM 600 O O . PRO A 1 72 ? -8.980 -1.316 -6.163 1.00 58.38 72 PRO A O 1
ATOM 603 N N . GLY A 1 73 ? -10.429 -0.435 -7.630 1.00 59.66 73 GLY A N 1
ATOM 604 C CA . GLY A 1 73 ? -11.313 0.134 -6.620 1.00 59.66 73 GLY A CA 1
ATOM 605 C C . GLY A 1 73 ? -12.046 -0.897 -5.756 1.00 59.66 73 GLY A C 1
ATOM 606 O O . GLY A 1 73 ? -12.177 -0.703 -4.552 1.00 59.66 73 GLY A O 1
ATOM 607 N N . GLN A 1 74 ? -12.454 -2.038 -6.315 1.00 77.44 74 GLN A N 1
ATOM 608 C CA . GLN A 1 74 ? -13.219 -3.032 -5.551 1.00 77.44 74 GLN A CA 1
ATOM 609 C C . GLN A 1 74 ? -12.3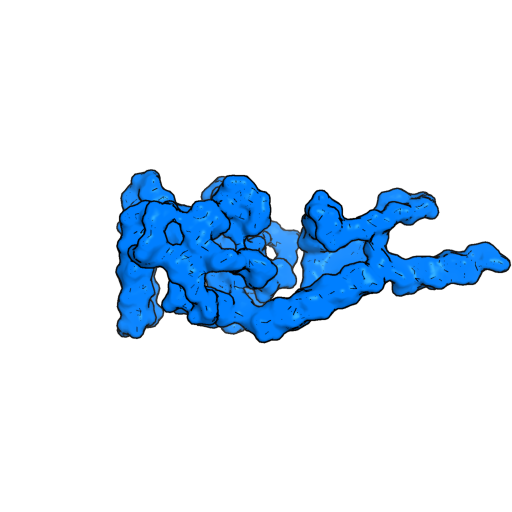47 -4.006 -4.761 1.00 77.44 74 GLN A C 1
ATOM 611 O O . GLN A 1 74 ? -12.874 -4.793 -3.983 1.00 77.44 74 GLN A O 1
ATOM 616 N N . PHE A 1 75 ? -11.021 -3.952 -4.906 1.00 87.25 75 PHE A N 1
ATOM 617 C CA . PHE A 1 75 ? -10.131 -4.893 -4.230 1.00 87.25 75 PHE A CA 1
ATOM 618 C C . PHE A 1 75 ? -10.344 -4.893 -2.711 1.00 87.25 75 PHE A C 1
ATOM 620 O O . PHE A 1 75 ? -10.502 -5.948 -2.104 1.00 87.25 75 PHE A O 1
ATOM 627 N N . PHE A 1 76 ? -10.390 -3.715 -2.088 1.00 92.56 76 PHE A N 1
ATOM 628 C CA . PHE A 1 76 ? -10.491 -3.613 -0.634 1.00 92.56 76 PHE A CA 1
ATOM 629 C C . PHE A 1 76 ? -11.862 -3.995 -0.078 1.00 92.56 76 PHE A C 1
ATOM 631 O O . PHE A 1 76 ? -11.935 -4.512 1.034 1.00 92.56 76 PHE A O 1
ATOM 638 N N . SER A 1 77 ? -12.930 -3.755 -0.837 1.00 88.75 77 SER A N 1
ATOM 639 C CA . SER A 1 77 ? -14.298 -4.116 -0.449 1.00 88.75 77 SER A CA 1
ATOM 640 C C . SER A 1 77 ? -14.638 -5.574 -0.772 1.00 88.75 77 SER A C 1
ATOM 642 O O . SER A 1 77 ? -15.425 -6.183 -0.056 1.00 88.75 77 SER A O 1
ATOM 644 N N . GLY A 1 78 ? -14.031 -6.152 -1.812 1.00 86.00 78 GLY A N 1
ATOM 645 C CA . GLY A 1 78 ? -14.221 -7.548 -2.214 1.00 86.00 78 GLY A CA 1
ATOM 646 C C . GLY A 1 78 ? -13.284 -8.547 -1.526 1.00 86.00 78 GLY A C 1
ATOM 647 O O . GLY A 1 78 ? -13.555 -9.746 -1.543 1.00 86.00 78 GLY A O 1
ATOM 648 N N . SER A 1 79 ? -12.186 -8.086 -0.919 1.00 88.81 79 SER A N 1
ATOM 649 C CA . SER A 1 79 ? -11.234 -8.956 -0.220 1.00 88.81 79 SER A CA 1
ATOM 650 C C . SER A 1 79 ? -11.715 -9.322 1.181 1.00 88.81 79 SER A C 1
ATOM 652 O O . SER A 1 79 ? -12.000 -8.451 2.001 1.00 88.81 79 SER A O 1
ATOM 654 N N . VAL A 1 80 ? -11.697 -10.617 1.502 1.00 90.56 80 VAL A N 1
ATOM 655 C CA . VAL A 1 80 ? -11.914 -11.104 2.872 1.00 90.56 80 VAL A CA 1
ATOM 656 C C . VAL A 1 80 ? -10.607 -10.973 3.657 1.00 90.56 80 VAL A C 1
ATOM 658 O O . VAL A 1 80 ? -9.723 -11.823 3.550 1.00 90.56 80 VAL A O 1
ATOM 661 N N . ALA A 1 81 ? -10.474 -9.881 4.411 1.00 95.12 81 ALA A N 1
ATOM 662 C CA . ALA A 1 81 ? -9.272 -9.558 5.175 1.00 95.12 81 ALA A CA 1
ATOM 663 C C . ALA A 1 81 ? -9.404 -9.919 6.666 1.00 95.12 81 ALA A C 1
ATOM 665 O O . ALA A 1 81 ? -10.325 -9.467 7.344 1.00 95.12 81 ALA A O 1
ATOM 666 N N . ASP A 1 82 ? -8.450 -10.688 7.197 1.00 97.38 82 ASP A N 1
ATOM 667 C CA . ASP A 1 82 ? -8.350 -11.002 8.629 1.00 97.38 82 ASP A CA 1
ATOM 668 C C . ASP A 1 82 ? -7.628 -9.866 9.367 1.00 97.38 82 ASP A C 1
ATOM 670 O O . ASP A 1 82 ? -6.396 -9.751 9.323 1.00 97.38 82 ASP A O 1
ATOM 674 N N . ILE A 1 83 ? -8.404 -8.989 10.014 1.00 97.88 83 ILE A N 1
ATOM 675 C CA . ILE A 1 83 ? -7.893 -7.786 10.689 1.00 97.88 83 ILE A CA 1
ATOM 676 C C . ILE A 1 83 ? -8.357 -7.722 12.148 1.00 97.88 83 ILE A C 1
ATOM 678 O O . ILE A 1 83 ? -7.537 -7.809 13.059 1.00 97.88 83 ILE A O 1
ATOM 682 N N . GLU A 1 84 ? -9.658 -7.575 12.400 1.00 96.69 84 GLU A N 1
ATOM 683 C CA . GLU A 1 84 ? -10.188 -7.265 13.743 1.00 96.69 84 GLU A CA 1
ATOM 684 C C . GLU A 1 84 ? -9.986 -8.401 14.760 1.00 96.69 84 GLU A C 1
ATOM 686 O O . GLU A 1 84 ? -9.906 -8.147 15.961 1.00 96.69 84 GLU A O 1
ATOM 691 N N . THR A 1 85 ? -9.824 -9.635 14.280 1.00 96.31 85 THR A N 1
ATOM 692 C CA . THR A 1 85 ? -9.573 -10.849 15.074 1.00 96.31 85 THR A CA 1
ATOM 693 C C . THR A 1 85 ? -8.150 -11.390 14.932 1.00 96.31 85 THR A C 1
ATOM 695 O O . THR A 1 85 ? -7.811 -12.405 15.531 1.00 96.31 85 THR A O 1
ATOM 698 N N . ASN A 1 86 ? -7.296 -10.731 14.148 1.00 97.75 86 ASN A N 1
ATOM 699 C CA . ASN A 1 86 ? -5.996 -11.272 13.772 1.00 97.75 86 ASN A CA 1
ATOM 700 C C . ASN A 1 86 ? -4.957 -11.095 14.889 1.00 97.75 86 ASN A C 1
ATOM 702 O O . ASN A 1 86 ? -4.497 -9.984 15.156 1.00 97.75 86 ASN A O 1
ATOM 706 N N . ASP A 1 87 ? -4.508 -12.179 15.517 1.00 97.12 87 ASP A N 1
ATOM 707 C CA . ASP A 1 87 ? -3.507 -12.140 16.601 1.00 97.12 87 ASP A CA 1
ATOM 708 C C . ASP A 1 87 ? -2.094 -11.725 16.188 1.00 97.12 87 ASP A C 1
ATOM 710 O O . ASP A 1 87 ? -1.248 -11.447 17.039 1.00 97.12 87 ASP A O 1
ATOM 714 N N . ARG A 1 88 ? -1.828 -11.597 14.885 1.00 97.31 88 ARG A N 1
ATOM 715 C CA . ARG A 1 88 ? -0.581 -11.006 14.377 1.00 97.31 88 ARG A CA 1
ATOM 716 C C . ARG A 1 88 ? -0.621 -9.479 14.353 1.00 97.31 88 ARG A C 1
ATOM 718 O O . ARG A 1 88 ? 0.428 -8.855 14.181 1.00 97.31 88 ARG A O 1
ATOM 725 N N . LEU A 1 89 ? -1.798 -8.875 14.511 1.00 97.06 89 LEU A N 1
ATOM 726 C CA . LEU A 1 89 ? -1.971 -7.433 14.647 1.00 97.06 89 LEU A CA 1
ATOM 727 C C . LEU A 1 89 ? -2.009 -7.038 16.120 1.00 97.06 89 LEU A C 1
ATOM 729 O O . LEU A 1 89 ? -2.575 -7.722 16.970 1.00 97.06 89 LEU A O 1
ATOM 733 N N . ARG A 1 90 ? -1.409 -5.889 16.427 1.00 94.81 90 ARG A N 1
ATOM 734 C CA . ARG A 1 90 ? -1.433 -5.338 17.785 1.00 94.81 90 ARG A CA 1
ATOM 735 C C . ARG A 1 90 ? -2.838 -4.841 18.108 1.00 94.81 90 ARG A C 1
ATOM 737 O O . ARG A 1 90 ? -3.515 -4.322 17.224 1.00 94.81 90 ARG A O 1
ATOM 744 N N . GLU A 1 91 ? -3.228 -4.903 19.379 1.00 94.44 91 GLU A N 1
ATOM 745 C CA . GLU A 1 91 ? -4.544 -4.433 19.836 1.00 94.44 91 GLU A CA 1
ATOM 746 C C . GLU A 1 91 ? -4.891 -3.018 19.320 1.00 94.44 91 GLU A C 1
ATOM 748 O O . GLU A 1 91 ? -5.934 -2.901 18.673 1.00 94.44 91 GLU A O 1
ATOM 753 N N . PRO A 1 92 ? -3.993 -2.006 19.378 1.00 94.38 92 PRO A N 1
ATOM 754 C CA . PRO A 1 92 ? -4.310 -0.677 18.854 1.00 94.38 92 PRO A CA 1
ATOM 755 C C . PRO A 1 92 ? -4.567 -0.639 17.344 1.00 94.38 92 PRO A C 1
ATOM 757 O O . PRO A 1 92 ? -5.244 0.260 16.859 1.00 94.38 92 PRO A O 1
ATOM 760 N N . GLN A 1 93 ? -4.008 -1.581 16.577 1.00 95.94 93 GLN A N 1
ATOM 761 C CA . GLN A 1 93 ? -4.219 -1.665 15.129 1.00 95.94 93 GLN A CA 1
ATOM 762 C C . GLN A 1 93 ? -5.599 -2.248 14.816 1.00 95.94 93 GLN A C 1
ATOM 764 O O . GLN A 1 93 ? -6.308 -1.715 13.964 1.00 95.94 93 GLN A O 1
ATOM 769 N N . ARG A 1 94 ? -5.992 -3.303 15.542 1.00 97.06 94 ARG A N 1
ATOM 770 C CA . ARG A 1 94 ? -7.310 -3.943 15.417 1.00 97.06 94 ARG A CA 1
ATOM 771 C C . ARG A 1 94 ? -8.427 -3.006 15.859 1.00 97.06 94 ARG A C 1
ATOM 773 O O . ARG A 1 94 ? -9.387 -2.812 15.121 1.00 97.06 94 ARG A O 1
ATOM 780 N N . ALA A 1 95 ? -8.259 -2.374 17.021 1.00 95.75 95 ALA A N 1
ATOM 781 C CA . ALA A 1 95 ? -9.217 -1.415 17.558 1.00 95.75 95 ALA A CA 1
ATOM 782 C C . ALA A 1 95 ? -9.380 -0.194 16.641 1.00 95.75 95 ALA A C 1
ATOM 784 O O . ALA A 1 95 ? -10.505 0.225 16.382 1.00 95.75 95 ALA A O 1
ATOM 785 N N . ALA A 1 96 ? -8.280 0.337 16.090 1.00 95.94 96 ALA A N 1
ATOM 786 C CA . ALA A 1 96 ? -8.343 1.449 15.143 1.00 95.94 96 ALA A CA 1
ATOM 787 C C . ALA A 1 96 ? -9.088 1.078 13.856 1.00 95.94 96 ALA A C 1
ATOM 789 O O . ALA A 1 96 ? -9.914 1.862 13.399 1.00 95.94 96 ALA A O 1
ATOM 790 N N . HIS A 1 97 ? -8.827 -0.103 13.285 1.00 97.25 97 HIS A N 1
ATOM 791 C CA . HIS A 1 97 ? -9.560 -0.565 12.105 1.00 97.25 97 HIS A CA 1
ATOM 792 C C . HIS A 1 97 ? -11.062 -0.648 12.380 1.00 97.25 97 HIS A C 1
ATOM 794 O O . HIS A 1 97 ? -11.848 -0.047 11.653 1.00 97.25 97 HIS A O 1
ATOM 800 N N . LYS A 1 98 ? -11.441 -1.331 13.467 1.00 97.00 98 LYS A N 1
ATOM 801 C CA . LYS A 1 98 ? -12.838 -1.493 13.874 1.00 97.00 98 LYS A CA 1
ATOM 802 C C . LYS A 1 98 ? -13.544 -0.149 14.046 1.00 97.00 98 LYS A C 1
ATOM 804 O O . LYS A 1 98 ? -14.578 0.074 13.430 1.00 97.00 98 LYS A O 1
ATOM 809 N N . ALA A 1 99 ? -12.950 0.763 14.816 1.00 95.94 99 ALA A N 1
ATOM 810 C CA . ALA A 1 99 ? -13.539 2.073 15.081 1.00 95.94 99 ALA A CA 1
ATOM 811 C C . ALA A 1 99 ? -13.753 2.893 13.799 1.00 95.94 99 ALA A C 1
ATOM 813 O O . ALA A 1 99 ? -14.752 3.594 13.662 1.00 95.94 99 ALA A O 1
ATOM 814 N N . VAL A 1 100 ? -12.823 2.808 12.844 1.00 95.94 100 VAL A N 1
ATOM 815 C CA . VAL A 1 100 ? -12.927 3.547 11.581 1.00 95.94 100 VAL A CA 1
ATOM 816 C C . VAL A 1 100 ? -13.930 2.895 10.633 1.00 95.94 100 VAL A C 1
ATOM 818 O O . VAL A 1 100 ? -14.686 3.617 9.986 1.00 95.94 100 VAL A O 1
ATOM 821 N N . ARG A 1 101 ? -13.991 1.558 10.581 1.00 95.31 101 ARG A N 1
ATOM 822 C CA . ARG A 1 101 ? -15.021 0.831 9.825 1.00 95.31 101 ARG A CA 1
ATOM 823 C C . ARG A 1 101 ? -16.415 1.20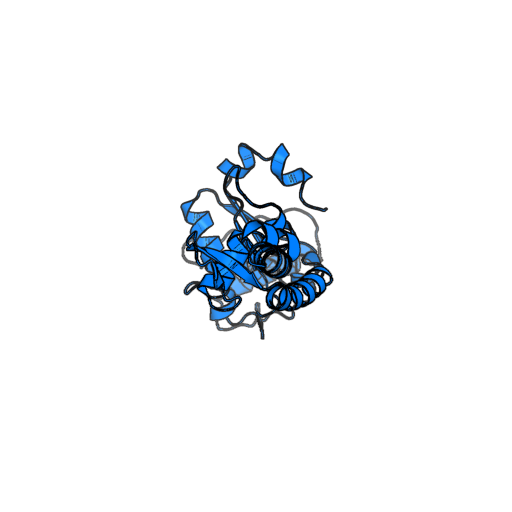5 10.324 1.00 95.31 101 ARG A C 1
ATOM 825 O O . ARG A 1 101 ? -17.229 1.658 9.531 1.00 95.31 101 ARG A O 1
ATOM 832 N N . GLU A 1 102 ? -16.654 1.102 11.630 1.00 95.19 102 GLU A N 1
ATOM 833 C CA . GLU A 1 102 ? -17.937 1.454 12.257 1.00 95.19 102 GLU A CA 1
ATOM 834 C C . GLU A 1 102 ? -18.312 2.927 12.011 1.00 95.19 102 GLU A C 1
ATOM 836 O O . GLU A 1 102 ? -19.469 3.237 11.724 1.00 95.19 102 GLU A O 1
ATOM 841 N N . HIS A 1 103 ? -17.337 3.846 12.050 1.00 95.50 103 HIS A N 1
ATOM 842 C CA . HIS A 1 103 ? -17.565 5.255 11.706 1.00 95.50 103 HIS A CA 1
ATOM 843 C C . HIS A 1 103 ? -18.043 5.423 10.258 1.00 95.50 103 HIS A C 1
ATOM 845 O O . HIS A 1 103 ? -19.036 6.108 10.018 1.00 95.50 103 HIS A O 1
ATOM 851 N N . PHE A 1 104 ? -17.363 4.796 9.293 1.00 94.25 104 PHE A N 1
ATOM 852 C CA . PHE A 1 104 ? -17.690 4.947 7.870 1.00 94.25 104 PHE A CA 1
ATOM 853 C C . PHE A 1 104 ? -18.882 4.102 7.394 1.00 94.25 104 PHE A C 1
ATOM 855 O O . PHE A 1 104 ? -19.428 4.372 6.324 1.00 94.25 104 PHE A O 1
ATOM 862 N N . GLU A 1 105 ? -19.344 3.138 8.192 1.00 91.94 105 GLU A N 1
ATOM 863 C CA . GLU A 1 105 ? -20.645 2.484 8.000 1.00 91.94 105 GLU A CA 1
ATOM 864 C C . GLU A 1 105 ? -21.807 3.461 8.251 1.00 91.94 105 GLU A C 1
ATOM 866 O O . GLU A 1 105 ? -22.806 3.438 7.530 1.00 91.94 105 GLU A O 1
ATOM 871 N N . GLY A 1 106 ? -21.672 4.340 9.252 1.00 87.44 106 GLY A N 1
ATOM 872 C CA . GLY A 1 106 ? -22.715 5.290 9.657 1.00 87.44 106 GLY A CA 1
ATOM 873 C C . GLY A 1 106 ? -22.568 6.707 9.094 1.00 87.44 106 GLY A C 1
ATOM 874 O O . GLY A 1 106 ? -23.542 7.463 9.079 1.00 87.44 106 GLY A O 1
ATOM 875 N N . ALA A 1 107 ? -21.376 7.097 8.639 1.00 90.81 107 ALA A N 1
ATOM 876 C CA . ALA A 1 107 ? -21.079 8.464 8.227 1.00 90.81 107 ALA A CA 1
ATOM 877 C C . ALA A 1 107 ? -20.111 8.537 7.037 1.00 90.81 107 ALA A C 1
ATOM 879 O O . ALA A 1 107 ? -19.300 7.654 6.799 1.00 90.81 107 ALA A O 1
ATOM 880 N N . LYS A 1 108 ? -20.175 9.637 6.277 1.00 86.88 108 LYS A N 1
ATOM 881 C CA . LYS A 1 108 ? -19.275 9.904 5.133 1.00 86.88 108 LYS A CA 1
ATOM 882 C C . LYS A 1 108 ? -18.311 11.066 5.373 1.00 86.88 108 LYS A C 1
ATOM 884 O O . LYS A 1 108 ? -17.593 11.474 4.465 1.00 86.88 108 LYS A O 1
ATOM 889 N N . ASN A 1 109 ? -18.332 11.650 6.568 1.00 91.31 109 ASN A N 1
ATOM 890 C CA . ASN A 1 109 ? -17.462 12.763 6.923 1.00 91.31 109 ASN A CA 1
ATOM 891 C C . ASN A 1 109 ? -16.048 12.276 7.266 1.00 91.31 109 ASN A C 1
ATOM 893 O O . ASN A 1 109 ? -15.850 11.165 7.755 1.00 91.31 109 ASN A O 1
ATOM 897 N N . SER A 1 110 ? -15.068 13.147 7.039 1.00 92.12 110 SER A N 1
ATOM 898 C CA . SER A 1 110 ? -13.669 12.897 7.381 1.00 92.12 110 SER A CA 1
ATOM 899 C C . SER A 1 110 ? -13.493 12.579 8.870 1.00 92.12 110 SER A C 1
ATOM 901 O O . SER A 1 110 ? -14.146 13.184 9.721 1.00 92.12 110 SER A O 1
ATOM 903 N N . ALA A 1 111 ? -12.556 11.682 9.179 1.00 92.94 111 ALA A N 1
ATOM 904 C CA . ALA A 1 111 ? -12.218 11.278 10.541 1.00 92.94 111 ALA A CA 1
ATOM 905 C C . ALA A 1 111 ? -10.746 11.577 10.867 1.00 92.94 111 ALA A C 1
ATOM 907 O O . ALA A 1 111 ? -9.877 11.527 9.994 1.00 92.94 111 ALA A O 1
ATOM 908 N N . ILE A 1 112 ? -10.461 11.857 12.141 1.00 94.56 112 ILE A N 1
ATOM 909 C CA . ILE A 1 112 ? -9.100 11.992 12.675 1.00 94.56 112 ILE A CA 1
ATOM 910 C C . ILE A 1 112 ? -8.842 10.811 13.604 1.00 94.56 112 ILE A C 1
ATOM 912 O O . ILE A 1 112 ? -9.567 10.610 14.574 1.00 94.56 112 ILE A O 1
ATOM 916 N N . ILE A 1 113 ? -7.786 10.046 13.329 1.00 93.12 113 ILE A N 1
ATOM 917 C CA . ILE A 1 113 ? -7.399 8.895 14.148 1.00 93.12 113 ILE A CA 1
ATOM 918 C C . ILE A 1 113 ? -6.229 9.296 15.048 1.00 93.12 113 ILE A C 1
ATOM 920 O O . ILE A 1 113 ? -5.112 9.527 14.576 1.00 93.12 113 ILE A O 1
ATOM 924 N N . GLN A 1 114 ? -6.462 9.339 16.358 1.00 91.38 114 GLN A N 1
ATOM 925 C CA . GLN A 1 114 ? -5.416 9.606 17.341 1.00 91.38 114 GLN A CA 1
ATOM 926 C C . GLN A 1 114 ? -4.820 8.293 17.854 1.00 91.38 114 GLN A C 1
ATOM 928 O O . GLN A 1 114 ? -5.462 7.537 18.572 1.00 91.38 114 GLN A O 1
ATOM 933 N N . ILE A 1 115 ? -3.561 8.030 17.499 1.00 88.31 115 ILE A N 1
ATOM 934 C CA . ILE A 1 115 ? -2.834 6.821 17.913 1.00 88.31 115 ILE A CA 1
ATOM 935 C C . ILE A 1 115 ? -1.558 7.238 18.661 1.00 88.31 115 ILE A C 1
ATOM 937 O O . ILE A 1 115 ? -0.866 8.147 18.184 1.00 88.31 115 ILE A O 1
ATOM 941 N N . PRO A 1 116 ? -1.153 6.568 19.755 1.00 83.44 116 PRO A N 1
ATOM 942 C CA . PRO A 1 116 ? 0.127 6.834 20.414 1.00 83.44 116 PRO A CA 1
ATOM 943 C C . PRO A 1 116 ? 1.346 6.501 19.534 1.00 83.44 116 PRO A C 1
ATOM 945 O O . PRO A 1 116 ? 1.260 5.794 18.519 1.00 83.44 116 PRO A O 1
ATOM 948 N N . VAL A 1 117 ? 2.512 7.048 19.879 1.00 85.75 117 VAL A N 1
ATOM 949 C CA . VAL A 1 117 ? 3.782 6.689 19.223 1.00 85.75 117 VAL A CA 1
ATOM 950 C C . VAL A 1 117 ? 4.134 5.223 19.501 1.00 85.75 117 VAL A C 1
ATOM 952 O O . VAL A 1 117 ? 3.755 4.665 20.521 1.00 85.75 117 VAL A O 1
ATOM 955 N N . GLY A 1 118 ? 4.816 4.561 18.563 1.00 82.31 118 GLY A N 1
ATOM 956 C CA . GLY A 1 118 ? 5.228 3.158 18.729 1.00 82.31 118 GLY A CA 1
ATOM 957 C C . GLY A 1 118 ? 4.133 2.100 18.512 1.00 82.31 118 GLY A C 1
ATOM 958 O O . GLY A 1 118 ? 4.458 0.923 18.375 1.00 82.31 118 GLY A O 1
ATOM 959 N N . CYS A 1 119 ? 2.859 2.479 18.360 1.00 83.19 119 CYS A N 1
ATOM 960 C CA . CYS A 1 119 ? 1.746 1.535 18.151 1.00 83.19 119 CYS A CA 1
ATOM 961 C C . CYS A 1 119 ? 1.678 0.901 16.746 1.00 83.19 119 CYS A C 1
ATOM 963 O O . CYS A 1 119 ? 0.770 0.126 16.465 1.00 83.19 119 CYS A O 1
ATOM 965 N N . GLY A 1 120 ? 2.631 1.199 15.855 1.00 86.50 120 GLY A N 1
ATOM 966 C CA . GLY A 1 120 ? 2.672 0.617 14.510 1.00 86.50 120 GLY A CA 1
ATOM 967 C C . GLY A 1 120 ? 1.665 1.245 13.545 1.00 86.50 120 GLY A C 1
ATOM 968 O O . GLY A 1 120 ? 0.923 0.529 12.879 1.00 86.50 120 GLY A O 1
ATOM 969 N N . LYS A 1 121 ? 1.662 2.583 13.455 1.00 92.88 121 LYS A N 1
ATOM 970 C CA . LYS A 1 121 ? 0.771 3.377 12.584 1.00 92.88 121 LYS A CA 1
ATOM 971 C C . LYS A 1 121 ? 0.795 2.931 11.122 1.00 92.88 121 LYS A C 1
ATOM 973 O O . LYS A 1 121 ? -0.246 2.896 10.485 1.00 92.88 121 LYS A O 1
ATOM 978 N N . THR A 1 122 ? 1.964 2.543 10.610 1.00 93.56 122 THR A N 1
ATOM 979 C CA . THR A 1 122 ? 2.107 2.001 9.250 1.00 93.56 122 THR A CA 1
ATOM 980 C C . THR A 1 122 ? 1.234 0.769 9.026 1.00 93.56 122 THR A C 1
ATOM 982 O O . THR A 1 122 ? 0.684 0.606 7.947 1.00 93.56 122 THR A O 1
ATOM 985 N N . GLY A 1 123 ? 1.060 -0.063 10.056 1.00 95.38 123 GLY A N 1
ATOM 986 C CA . GLY A 1 123 ? 0.158 -1.205 9.995 1.00 95.38 123 GLY A CA 1
ATOM 987 C C . GLY A 1 123 ? -1.299 -0.786 9.850 1.00 95.38 123 GLY A C 1
ATOM 988 O O . GLY A 1 123 ? -1.990 -1.340 9.010 1.00 95.38 123 GLY A O 1
ATOM 989 N N . ILE A 1 124 ? -1.724 0.251 10.581 1.00 96.44 124 ILE A N 1
ATOM 990 C CA . ILE A 1 124 ? -3.067 0.832 10.432 1.00 96.44 124 ILE A CA 1
ATOM 991 C C . ILE A 1 124 ? -3.240 1.366 9.013 1.00 96.44 124 ILE A C 1
ATOM 993 O O . ILE A 1 124 ? -4.193 0.992 8.356 1.00 96.44 124 ILE A O 1
ATOM 997 N N . ILE A 1 125 ? -2.295 2.164 8.503 1.00 96.75 125 ILE A N 1
ATOM 998 C CA . ILE A 1 125 ? -2.331 2.678 7.120 1.00 96.75 125 ILE A CA 1
ATOM 999 C C . ILE A 1 125 ? -2.488 1.534 6.106 1.00 96.75 125 ILE A C 1
ATOM 1001 O O . ILE A 1 125 ? -3.249 1.660 5.150 1.00 96.75 125 ILE A O 1
ATOM 1005 N N . ALA A 1 126 ? -1.784 0.420 6.322 1.00 96.88 126 ALA A N 1
ATOM 1006 C CA . ALA A 1 126 ? -1.861 -0.743 5.454 1.00 96.88 126 ALA A CA 1
ATOM 1007 C C . ALA A 1 126 ? -3.198 -1.487 5.572 1.00 96.88 126 ALA A C 1
ATOM 1009 O O . ALA A 1 126 ? -3.725 -1.923 4.562 1.00 96.88 126 ALA A O 1
ATOM 1010 N N . THR A 1 127 ? -3.774 -1.646 6.760 1.00 97.25 127 THR A N 1
ATOM 1011 C CA . THR A 1 127 ? -4.998 -2.446 6.929 1.00 97.25 127 THR A CA 1
ATOM 1012 C C . THR A 1 127 ? -6.282 -1.644 6.756 1.00 97.25 127 THR A C 1
ATOM 1014 O O . THR A 1 127 ? -7.297 -2.221 6.399 1.00 97.25 127 THR A O 1
ATOM 1017 N N . LEU A 1 128 ? -6.257 -0.331 6.992 1.00 96.06 128 LEU A N 1
ATOM 1018 C CA . LEU A 1 128 ? -7.451 0.517 7.047 1.00 96.06 128 LEU A CA 1
ATOM 1019 C C . LEU A 1 128 ? -8.363 0.441 5.815 1.00 96.06 128 LEU A C 1
ATOM 1021 O O . LEU A 1 128 ? -9.570 0.502 5.995 1.00 96.06 128 LEU A O 1
ATOM 1025 N N . PRO A 1 129 ? -7.853 0.335 4.575 1.00 95.75 129 PRO A N 1
ATOM 1026 C CA . PRO A 1 129 ? -8.741 0.341 3.418 1.00 95.75 129 PRO A CA 1
ATOM 1027 C C . PRO A 1 129 ? -9.676 -0.864 3.329 1.00 95.75 129 PRO A C 1
ATOM 1029 O O . PRO A 1 129 ? -10.746 -0.739 2.740 1.00 95.75 129 PRO A O 1
ATOM 1032 N N . PHE A 1 130 ? -9.284 -2.021 3.866 1.00 95.94 130 PHE A N 1
ATOM 1033 C CA . PHE A 1 130 ? -10.046 -3.261 3.730 1.00 95.94 130 PHE A CA 1
ATOM 1034 C C . PHE A 1 130 ? -11.416 -3.148 4.403 1.00 95.94 130 PHE A C 1
ATOM 1036 O O . PHE A 1 130 ? -11.523 -2.745 5.553 1.00 95.94 130 PHE A O 1
ATOM 1043 N N . GLY A 1 131 ? -12.483 -3.474 3.675 1.00 92.88 131 GLY A N 1
ATOM 1044 C CA . GLY A 1 131 ? -13.857 -3.318 4.159 1.00 92.88 131 GLY A CA 1
ATOM 1045 C C . GLY A 1 131 ? -14.337 -1.867 4.319 1.00 92.88 131 GLY A C 1
ATOM 1046 O O . GLY A 1 131 ? -15.468 -1.667 4.746 1.00 92.88 131 GLY A O 1
ATOM 1047 N N . ILE A 1 132 ? -13.520 -0.864 3.967 1.00 92.75 132 ILE A N 1
ATOM 1048 C CA . ILE A 1 132 ? -13.867 0.565 4.081 1.00 92.75 132 ILE A CA 1
ATOM 1049 C C . ILE A 1 132 ? -13.835 1.254 2.712 1.00 92.75 132 ILE A C 1
ATOM 1051 O O . ILE A 1 132 ? -14.765 1.966 2.341 1.00 92.75 132 ILE A O 1
ATOM 1055 N N . SER A 1 133 ? -12.767 1.054 1.940 1.00 91.88 133 SER A N 1
ATOM 1056 C CA . SER A 1 133 ? -12.577 1.712 0.649 1.00 91.88 133 SER A CA 1
ATOM 1057 C C . SER A 1 133 ? -13.302 0.977 -0.480 1.00 91.88 133 SER A C 1
ATOM 1059 O O . SER A 1 133 ? -13.132 -0.228 -0.673 1.00 91.88 133 SER A O 1
ATOM 1061 N N . THR A 1 134 ? -14.054 1.725 -1.288 1.00 88.12 134 THR A N 1
ATOM 1062 C CA . THR A 1 134 ? -14.637 1.271 -2.568 1.00 88.12 134 THR A CA 1
ATOM 1063 C C . THR A 1 134 ? -13.773 1.640 -3.777 1.00 88.12 134 THR A C 1
ATOM 1065 O O . THR A 1 134 ? -14.132 1.352 -4.920 1.00 88.12 134 THR A O 1
ATOM 1068 N N . GLY A 1 135 ? -12.649 2.309 -3.517 1.00 86.88 135 GLY A N 1
ATOM 1069 C CA . GLY A 1 135 ? -11.725 2.844 -4.500 1.00 86.88 135 GLY A CA 1
ATOM 1070 C C . GLY A 1 135 ? -10.268 2.560 -4.139 1.00 86.88 135 GLY A C 1
ATOM 1071 O O . GLY A 1 135 ? -9.945 1.881 -3.158 1.00 86.88 135 GLY A O 1
ATOM 1072 N N . ARG A 1 136 ? -9.371 3.140 -4.933 1.00 87.00 136 ARG A N 1
ATOM 1073 C CA . ARG A 1 136 ? -7.943 3.209 -4.606 1.00 87.00 136 ARG A CA 1
ATOM 1074 C C . ARG A 1 136 ? -7.717 4.156 -3.432 1.00 87.00 136 ARG A C 1
ATOM 1076 O O . ARG A 1 136 ? -8.520 5.051 -3.176 1.00 87.00 136 ARG A O 1
ATOM 1083 N N . VAL A 1 137 ? -6.589 3.990 -2.753 1.00 91.69 137 VAL A N 1
ATOM 1084 C CA . VAL A 1 137 ? -6.229 4.802 -1.589 1.00 91.69 137 VAL A CA 1
ATOM 1085 C C . VAL A 1 137 ? -4.969 5.606 -1.866 1.00 91.69 137 VAL A C 1
ATOM 1087 O O . VAL A 1 137 ? -3.904 5.051 -2.139 1.00 91.69 137 VAL A O 1
ATOM 1090 N N . LEU A 1 138 ? -5.093 6.929 -1.751 1.00 92.44 138 LEU A N 1
ATOM 1091 C CA . LEU A 1 138 ? -3.970 7.859 -1.769 1.00 92.44 138 LEU A CA 1
ATOM 1092 C C . LEU A 1 138 ? -3.444 8.063 -0.344 1.00 92.44 138 LEU A C 1
ATOM 1094 O O . LEU A 1 138 ? -4.157 8.548 0.533 1.00 92.44 138 LEU A O 1
ATOM 1098 N N . ILE A 1 139 ? -2.174 7.738 -0.122 1.00 95.38 139 ILE A N 1
ATOM 1099 C CA . ILE A 1 139 ? -1.476 7.943 1.145 1.00 95.38 139 ILE A CA 1
ATOM 1100 C C . ILE A 1 139 ? -0.499 9.104 0.986 1.00 95.38 139 ILE A C 1
ATOM 1102 O O . ILE A 1 139 ? 0.440 9.035 0.193 1.00 95.38 139 ILE A O 1
ATOM 1106 N N . ILE A 1 140 ? -0.685 10.158 1.780 1.00 94.75 140 ILE A N 1
ATOM 1107 C CA . ILE A 1 140 ? 0.163 11.353 1.757 1.00 94.75 140 ILE A CA 1
ATOM 1108 C C . ILE A 1 140 ? 1.033 11.364 3.014 1.00 94.75 140 ILE A C 1
ATOM 1110 O O . ILE A 1 140 ? 0.554 11.570 4.127 1.00 94.75 140 ILE A O 1
ATOM 1114 N N . ALA A 1 141 ? 2.332 11.144 2.839 1.00 95.25 141 ALA A N 1
ATOM 1115 C CA . ALA A 1 141 ? 3.310 11.232 3.914 1.00 95.25 141 ALA A CA 1
ATOM 1116 C C . ALA A 1 141 ? 3.820 12.678 4.109 1.00 95.25 141 ALA A C 1
ATOM 1118 O O . ALA A 1 141 ? 3.866 13.462 3.161 1.00 95.25 141 ALA A O 1
ATOM 1119 N N . PRO A 1 142 ? 4.292 13.050 5.309 1.00 94.44 142 PRO A N 1
ATOM 1120 C CA . PRO A 1 142 ? 4.806 14.400 5.559 1.00 94.44 142 PRO A CA 1
ATOM 1121 C C . PRO A 1 142 ? 6.210 14.639 4.979 1.00 94.44 142 PRO A C 1
ATOM 1123 O O . PRO A 1 142 ? 6.629 15.783 4.830 1.00 94.44 142 PRO A O 1
ATOM 1126 N N . ASN A 1 143 ? 6.967 13.576 4.689 1.00 93.19 143 ASN A N 1
ATOM 1127 C CA . ASN A 1 143 ? 8.306 13.654 4.107 1.00 93.19 143 ASN A CA 1
ATOM 1128 C C . ASN A 1 143 ? 8.668 12.364 3.352 1.00 93.19 143 ASN A C 1
ATOM 1130 O O . ASN A 1 143 ? 7.968 11.349 3.431 1.00 93.19 143 ASN A O 1
ATOM 1134 N N . THR A 1 144 ? 9.787 12.402 2.629 1.00 91.06 144 THR A N 1
ATOM 1135 C CA . THR A 1 144 ? 10.297 11.297 1.802 1.00 91.06 144 THR A CA 1
ATOM 1136 C C . THR A 1 144 ? 10.690 10.060 2.612 1.00 91.06 144 THR A C 1
ATOM 1138 O O . THR A 1 144 ? 10.459 8.943 2.150 1.00 91.06 144 THR A O 1
ATOM 1141 N N . THR A 1 145 ? 11.223 10.226 3.825 1.00 93.56 145 THR A N 1
ATOM 1142 C CA . THR A 1 145 ? 11.626 9.112 4.700 1.00 93.56 145 THR A CA 1
ATOM 1143 C C . THR A 1 145 ? 10.423 8.285 5.147 1.00 93.56 145 THR A C 1
ATOM 1145 O O . THR A 1 145 ? 10.421 7.062 5.005 1.00 93.56 145 THR A O 1
ATOM 1148 N N . ILE A 1 146 ? 9.367 8.942 5.635 1.00 94.06 146 ILE A N 1
ATOM 1149 C CA . ILE A 1 146 ? 8.130 8.271 6.055 1.00 94.06 146 ILE A CA 1
ATOM 1150 C C . ILE A 1 146 ? 7.423 7.662 4.843 1.00 94.06 146 ILE A C 1
ATOM 1152 O O . ILE A 1 146 ? 6.987 6.515 4.914 1.00 94.06 146 ILE A O 1
ATOM 1156 N N . ARG A 1 147 ? 7.386 8.379 3.711 1.00 95.00 147 ARG A N 1
ATOM 1157 C CA . ARG A 1 147 ? 6.864 7.860 2.438 1.00 95.00 147 ARG A CA 1
ATOM 1158 C C . ARG A 1 147 ? 7.527 6.535 2.060 1.00 95.00 147 ARG A C 1
ATOM 1160 O O . ARG A 1 147 ? 6.828 5.565 1.788 1.00 95.00 147 ARG A O 1
ATOM 1167 N N . LYS A 1 148 ? 8.865 6.488 2.077 1.00 91.56 148 LYS A N 1
ATOM 1168 C CA . LYS A 1 148 ? 9.640 5.281 1.759 1.00 91.56 148 LYS A CA 1
ATOM 1169 C C . LYS A 1 148 ? 9.290 4.134 2.707 1.00 91.56 148 LYS A C 1
ATOM 1171 O O . LYS A 1 148 ? 9.034 3.031 2.245 1.00 91.56 148 LYS A O 1
ATOM 1176 N N . GLY A 1 149 ? 9.212 4.405 4.010 1.00 93.44 149 GLY A N 1
ATOM 1177 C CA . GLY A 1 149 ? 8.834 3.392 4.998 1.00 93.44 149 GLY A CA 1
ATOM 1178 C C . GLY A 1 149 ? 7.422 2.829 4.797 1.00 93.44 149 GLY A C 1
ATOM 1179 O O . GLY A 1 149 ? 7.212 1.636 4.992 1.00 93.44 149 GLY A O 1
ATOM 1180 N N . ILE A 1 150 ? 6.461 3.663 4.386 1.00 96.44 150 ILE A N 1
ATOM 1181 C CA . ILE A 1 150 ? 5.103 3.215 4.041 1.00 96.44 150 ILE A CA 1
ATOM 1182 C C . ILE A 1 150 ? 5.128 2.364 2.768 1.00 96.44 150 ILE A C 1
ATOM 1184 O O . ILE A 1 150 ? 4.555 1.280 2.765 1.00 96.44 150 ILE A O 1
ATOM 1188 N N . ALA A 1 151 ? 5.819 2.812 1.717 1.00 91.69 151 ALA A N 1
ATOM 1189 C CA . ALA A 1 151 ? 5.921 2.070 0.461 1.00 91.69 151 ALA A CA 1
ATOM 1190 C C . ALA A 1 151 ? 6.536 0.673 0.664 1.00 91.69 151 ALA A C 1
ATOM 1192 O O . ALA A 1 151 ? 5.954 -0.320 0.241 1.00 91.69 151 ALA A O 1
ATOM 1193 N N . GLU A 1 152 ? 7.644 0.575 1.407 1.00 89.81 152 GLU A N 1
ATOM 1194 C CA . GLU A 1 152 ? 8.286 -0.705 1.752 1.00 89.81 152 GLU A CA 1
ATOM 1195 C C . GLU A 1 152 ? 7.358 -1.643 2.545 1.00 89.81 152 GLU A C 1
ATOM 1197 O O . GLU A 1 152 ? 7.456 -2.864 2.431 1.00 89.81 152 GLU A O 1
ATOM 1202 N N . ALA A 1 153 ? 6.457 -1.093 3.363 1.00 94.62 153 ALA A N 1
ATOM 1203 C CA . ALA A 1 153 ? 5.492 -1.879 4.126 1.00 94.62 153 ALA A CA 1
ATOM 1204 C C . ALA A 1 153 ? 4.324 -2.403 3.272 1.00 94.62 153 ALA A C 1
ATOM 1206 O O . ALA A 1 153 ? 3.667 -3.361 3.678 1.00 94.62 153 ALA A O 1
ATOM 1207 N N . LEU A 1 154 ? 4.067 -1.803 2.109 1.00 92.75 154 LEU A N 1
ATOM 1208 C CA . LEU A 1 154 ? 2.986 -2.185 1.193 1.00 92.75 154 LEU A CA 1
ATOM 1209 C C . LEU A 1 154 ? 3.477 -3.012 -0.003 1.00 92.75 154 LEU A C 1
ATOM 1211 O O . LEU A 1 154 ? 2.669 -3.612 -0.703 1.00 92.75 154 LEU A O 1
ATOM 1215 N N . GLU A 1 155 ? 4.784 -3.062 -0.244 1.00 83.38 155 GLU A N 1
ATOM 1216 C CA . GLU A 1 155 ? 5.358 -3.738 -1.404 1.00 83.38 155 GLU A CA 1
ATOM 1217 C C . GLU A 1 155 ? 5.488 -5.252 -1.188 1.00 83.38 155 GLU A C 1
ATOM 1219 O O . GLU A 1 155 ? 6.258 -5.721 -0.349 1.00 83.38 155 GLU A O 1
ATOM 1224 N N . VAL A 1 156 ? 4.757 -6.030 -1.990 1.00 76.19 156 VAL A N 1
ATOM 1225 C CA . VAL A 1 156 ? 4.876 -7.494 -2.033 1.00 76.19 156 VAL A CA 1
ATOM 1226 C C . VAL A 1 156 ? 6.318 -7.892 -2.367 1.00 76.19 156 VAL A C 1
ATOM 1228 O O . VAL A 1 156 ? 6.935 -7.329 -3.265 1.00 76.19 156 VAL A O 1
ATOM 1231 N N . GLY A 1 157 ? 6.861 -8.872 -1.642 1.00 75.06 157 GLY A N 1
ATOM 1232 C CA . GLY A 1 157 ? 8.247 -9.330 -1.808 1.00 75.06 157 GLY A CA 1
ATOM 1233 C C . GLY A 1 157 ? 9.282 -8.505 -1.035 1.00 75.06 157 GLY A C 1
ATOM 1234 O O . GLY A 1 157 ? 10.401 -8.973 -0.827 1.00 75.06 157 GLY A O 1
ATOM 1235 N N . ASN A 1 158 ? 8.917 -7.327 -0.519 1.00 80.88 158 ASN A N 1
ATOM 1236 C CA . ASN A 1 158 ? 9.797 -6.555 0.348 1.00 80.88 158 ASN A CA 1
ATOM 1237 C C . ASN A 1 158 ? 9.942 -7.240 1.725 1.00 80.88 158 ASN A C 1
ATOM 1239 O O . ASN A 1 158 ? 8.936 -7.643 2.320 1.00 80.88 158 ASN A O 1
ATOM 1243 N N . PRO A 1 159 ? 11.147 -7.317 2.326 1.00 81.44 159 PRO A N 1
ATOM 1244 C CA . PRO A 1 159 ? 11.325 -7.867 3.671 1.00 81.44 159 PRO A CA 1
ATOM 1245 C C . PRO A 1 159 ? 10.514 -7.158 4.758 1.00 81.44 159 PRO A C 1
ATOM 1247 O O . PRO A 1 159 ? 10.367 -7.698 5.853 1.00 81.44 159 PRO A O 1
ATOM 1250 N N . LYS A 1 160 ? 10.017 -5.941 4.512 1.00 89.19 160 LYS A N 1
ATOM 1251 C CA . LYS A 1 160 ? 9.160 -5.174 5.425 1.00 89.19 160 LYS A CA 1
ATOM 1252 C C . LYS A 1 160 ? 7.668 -5.283 5.112 1.00 89.19 160 LYS A C 1
ATOM 1254 O O . LYS A 1 160 ? 6.894 -4.708 5.873 1.00 89.19 160 LYS A O 1
ATOM 1259 N N . PHE A 1 161 ? 7.276 -6.055 4.097 1.00 91.12 161 PHE A N 1
ATOM 1260 C CA . PHE A 1 161 ? 5.892 -6.202 3.658 1.00 91.12 161 PHE A CA 1
ATOM 1261 C C . PHE A 1 161 ? 4.961 -6.573 4.819 1.00 91.12 161 PHE A C 1
ATOM 1263 O O . PHE A 1 161 ? 5.004 -7.684 5.353 1.00 91.12 161 PHE A O 1
ATOM 1270 N N . PHE A 1 162 ? 4.146 -5.614 5.250 1.00 96.56 162 PHE A N 1
ATOM 1271 C CA . PHE A 1 162 ? 3.382 -5.697 6.487 1.00 96.56 162 PHE A CA 1
ATOM 1272 C C . PHE A 1 162 ? 2.227 -6.684 6.354 1.00 96.56 162 PHE A C 1
ATOM 1274 O O . PHE A 1 162 ? 2.135 -7.602 7.164 1.00 96.56 162 PHE A O 1
ATOM 1281 N N . LEU A 1 163 ? 1.409 -6.543 5.304 1.00 94.56 163 LEU A N 1
ATOM 1282 C CA . LEU A 1 163 ? 0.224 -7.381 5.090 1.00 94.56 163 LEU A CA 1
ATOM 1283 C C . LEU A 1 163 ? 0.587 -8.870 4.980 1.00 94.56 163 LEU A C 1
ATOM 1285 O O . LEU A 1 163 ? -0.105 -9.719 5.542 1.00 94.56 163 LEU A O 1
ATOM 1289 N N . GLY A 1 164 ? 1.709 -9.187 4.325 1.00 90.81 164 GLY A N 1
ATOM 1290 C CA . GLY A 1 164 ? 2.222 -10.555 4.237 1.00 90.81 164 GLY A CA 1
ATOM 1291 C C . GLY A 1 164 ? 2.695 -11.108 5.581 1.00 90.81 164 GLY A C 1
ATOM 1292 O O . GLY A 1 164 ? 2.379 -12.245 5.926 1.00 90.81 164 GLY A O 1
ATOM 1293 N N . LYS A 1 165 ? 3.401 -10.301 6.384 1.00 94.06 165 LYS A N 1
ATOM 1294 C CA . LYS A 1 165 ? 3.849 -10.705 7.730 1.00 94.06 165 LYS A CA 1
ATOM 1295 C C . LYS A 1 165 ? 2.689 -10.967 8.681 1.00 94.06 165 LYS A C 1
ATOM 1297 O O . LYS A 1 165 ? 2.759 -11.890 9.492 1.00 94.06 165 LYS A O 1
ATOM 1302 N N . THR A 1 166 ? 1.639 -10.159 8.594 1.00 96.75 166 THR A N 1
ATOM 1303 C CA . THR A 1 166 ? 0.454 -10.279 9.448 1.00 96.75 166 THR A CA 1
ATOM 1304 C C . THR A 1 166 ? -0.585 -11.237 8.879 1.00 96.75 166 THR A C 1
ATOM 1306 O O . THR A 1 166 ? -1.537 -11.564 9.577 1.00 96.75 166 THR A O 1
ATOM 1309 N N . LYS A 1 167 ? -0.374 -11.762 7.663 1.00 94.81 167 LYS A N 1
ATOM 1310 C CA . LYS A 1 167 ? -1.287 -12.681 6.970 1.00 94.81 167 LYS A CA 1
ATOM 1311 C C . LYS A 1 167 ? -2.720 -12.144 6.907 1.00 94.81 167 LYS A C 1
ATOM 1313 O O . LYS A 1 167 ? -3.664 -12.876 7.167 1.00 94.81 167 LYS A O 1
ATOM 1318 N N . VAL A 1 168 ? -2.858 -10.859 6.577 1.00 96.38 168 VAL A N 1
ATOM 1319 C CA . VAL A 1 168 ? -4.172 -10.199 6.462 1.00 96.38 168 VAL A CA 1
ATOM 1320 C C . VAL A 1 168 ? -5.006 -10.804 5.331 1.00 96.38 168 VAL A C 1
ATOM 1322 O O . VAL A 1 168 ? -6.224 -10.840 5.432 1.00 96.38 168 VAL A O 1
ATOM 1325 N N . LEU A 1 169 ? -4.363 -11.322 4.280 1.00 92.25 169 LEU A N 1
ATOM 1326 C CA . LEU A 1 169 ? -5.016 -12.047 3.191 1.00 92.25 169 LEU A CA 1
ATOM 1327 C C . LEU A 1 169 ? -4.463 -13.469 3.078 1.00 92.25 169 LEU A C 1
ATOM 1329 O O . LEU A 1 169 ? -3.303 -13.729 3.408 1.00 92.25 169 LEU A O 1
ATOM 1333 N N . ALA A 1 170 ? -5.288 -14.373 2.546 1.00 83.44 170 ALA A N 1
ATOM 1334 C CA . ALA A 1 170 ? -4.885 -15.742 2.228 1.00 83.44 170 ALA A CA 1
ATOM 1335 C C . ALA A 1 170 ? -3.865 -15.805 1.074 1.00 83.44 170 ALA A C 1
ATOM 1337 O O . ALA A 1 170 ? -2.995 -16.675 1.064 1.00 83.44 170 ALA A O 1
ATOM 1338 N N . SER A 1 171 ? -3.959 -14.874 0.120 1.00 80.06 171 SER A N 1
ATOM 1339 C CA . SER A 1 171 ? -3.040 -14.724 -1.010 1.00 80.06 171 SER A CA 1
ATOM 1340 C C . SER A 1 171 ? -2.833 -13.246 -1.340 1.00 80.06 171 SER A C 1
ATOM 1342 O O . SER A 1 171 ? -3.720 -12.429 -1.113 1.00 80.06 171 SER A O 1
ATOM 1344 N N . PHE A 1 172 ? -1.668 -12.929 -1.909 1.00 78.19 172 PHE A N 1
ATOM 1345 C CA . PHE A 1 172 ? -1.297 -11.595 -2.401 1.00 78.19 172 PHE A CA 1
ATOM 1346 C C . PHE A 1 172 ? -0.982 -11.588 -3.907 1.00 78.19 172 PHE A C 1
ATOM 1348 O O . PHE A 1 172 ? -0.363 -10.656 -4.417 1.00 78.19 172 PHE A O 1
ATOM 1355 N N . SER A 1 173 ? -1.371 -12.643 -4.633 1.00 70.06 173 SER A N 1
ATOM 1356 C CA . SER A 1 173 ? -1.131 -12.775 -6.079 1.00 70.06 173 SER A CA 1
ATOM 1357 C C . SER A 1 173 ? -1.825 -11.693 -6.910 1.00 70.06 173 SER A C 1
ATOM 1359 O O . SER A 1 173 ? -1.315 -11.310 -7.959 1.00 70.06 173 SER A O 1
ATOM 1361 N N . GLU A 1 174 ? -2.963 -11.201 -6.425 1.00 70.44 174 GLU A N 1
ATOM 1362 C CA . GLU A 1 174 ? -3.802 -10.189 -7.082 1.00 70.44 174 GLU A CA 1
ATOM 1363 C C . GLU A 1 174 ? -3.656 -8.800 -6.440 1.00 70.44 174 GLU A C 1
ATOM 1365 O O . GLU A 1 174 ? -4.378 -7.871 -6.791 1.00 70.44 174 GLU A O 1
ATOM 1370 N N . GLY A 1 175 ? -2.712 -8.650 -5.506 1.00 78.44 175 GLY A N 1
ATOM 1371 C CA . GLY A 1 175 ? -2.471 -7.415 -4.773 1.00 78.44 175 GLY A CA 1
ATOM 1372 C C . GLY A 1 175 ? -2.776 -7.524 -3.271 1.00 78.44 175 GLY A C 1
ATOM 1373 O O . GLY A 1 175 ? -2.801 -8.628 -2.720 1.00 78.44 175 GLY A O 1
ATOM 1374 N N . PRO A 1 176 ? -2.954 -6.384 -2.580 1.00 85.56 176 PRO A N 1
ATOM 1375 C CA . PRO A 1 176 ? -2.953 -5.039 -3.152 1.00 85.56 176 PRO A CA 1
ATOM 1376 C C . PRO A 1 176 ? -1.538 -4.610 -3.566 1.00 85.56 176 PRO A C 1
ATOM 1378 O O . PRO A 1 176 ? -0.563 -4.894 -2.870 1.00 85.56 176 PRO A O 1
ATOM 1381 N N . PHE A 1 177 ? -1.422 -3.911 -4.692 1.00 84.62 177 PHE A N 1
ATOM 1382 C CA . PHE A 1 177 ? -0.167 -3.329 -5.167 1.00 84.62 177 PHE A CA 1
ATOM 1383 C C . PHE A 1 177 ? -0.033 -1.867 -4.738 1.00 84.62 177 PHE A C 1
ATOM 1385 O O . PHE A 1 177 ? -1.029 -1.165 -4.535 1.00 84.62 177 PHE A O 1
ATOM 1392 N N . ALA A 1 178 ? 1.213 -1.412 -4.611 1.00 85.56 178 ALA A N 1
ATOM 1393 C CA . ALA A 1 178 ? 1.545 -0.042 -4.253 1.00 85.56 178 ALA A CA 1
ATOM 1394 C C . ALA A 1 178 ? 2.417 0.616 -5.325 1.00 85.56 178 ALA A C 1
ATOM 1396 O O . ALA A 1 178 ? 3.445 0.064 -5.721 1.00 85.56 178 ALA A O 1
ATOM 1397 N N . ALA A 1 179 ? 2.034 1.826 -5.724 1.00 85.06 179 ALA A N 1
ATOM 1398 C CA . ALA A 1 179 ? 2.841 2.720 -6.542 1.00 85.06 179 ALA A CA 1
ATOM 1399 C C . ALA A 1 179 ? 3.300 3.921 -5.715 1.00 85.06 179 ALA A C 1
ATOM 1401 O O . ALA A 1 179 ? 2.574 4.416 -4.850 1.00 85.06 179 ALA A O 1
ATOM 1402 N N . VAL A 1 180 ? 4.509 4.408 -5.992 1.00 86.19 180 VAL A N 1
ATOM 1403 C CA . VAL A 1 180 ? 5.038 5.626 -5.375 1.00 86.19 180 VAL A CA 1
ATOM 1404 C C . VAL A 1 180 ? 4.992 6.754 -6.392 1.00 86.19 180 VAL A C 1
ATOM 1406 O O . VAL A 1 180 ? 5.579 6.654 -7.466 1.00 86.19 180 VAL A O 1
ATOM 1409 N N . LEU A 1 181 ? 4.333 7.847 -6.025 1.00 84.12 181 LEU A N 1
ATOM 1410 C CA . LEU A 1 181 ? 4.346 9.076 -6.799 1.00 84.12 181 LEU A CA 1
ATOM 1411 C C . LEU A 1 181 ? 5.577 9.900 -6.396 1.00 84.12 181 LEU A C 1
ATOM 1413 O O . LEU A 1 181 ? 5.635 10.463 -5.295 1.00 84.12 181 LEU A O 1
ATOM 1417 N N . ASP A 1 182 ? 6.589 9.926 -7.264 1.00 73.94 182 ASP A N 1
ATOM 1418 C CA . ASP A 1 182 ? 7.846 10.635 -7.017 1.00 73.94 182 ASP A CA 1
ATOM 1419 C C . ASP A 1 182 ? 8.297 11.477 -8.215 1.00 73.94 182 ASP A C 1
ATOM 1421 O O . ASP A 1 182 ? 8.816 10.956 -9.201 1.00 73.94 182 ASP A O 1
ATOM 1425 N N . GLY A 1 183 ? 8.129 12.796 -8.111 1.00 66.88 183 GLY A N 1
ATOM 1426 C CA . GLY A 1 183 ? 8.689 13.744 -9.065 1.00 66.88 183 GLY A CA 1
ATOM 1427 C C . GLY A 1 183 ? 8.045 13.719 -10.459 1.00 66.88 183 GLY A C 1
ATOM 1428 O O . GLY A 1 183 ? 7.004 13.098 -10.679 1.00 66.88 183 GLY A O 1
ATOM 1429 N N . PRO A 1 184 ? 8.651 14.436 -11.422 1.00 55.09 184 PRO A N 1
ATOM 1430 C CA . PRO A 1 184 ? 8.096 14.614 -12.759 1.00 55.09 184 PRO A CA 1
ATOM 1431 C 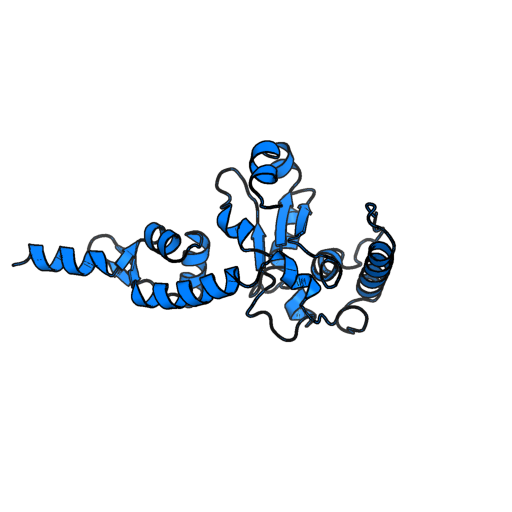C . PRO A 1 184 ? 8.135 13.356 -13.637 1.00 55.09 184 P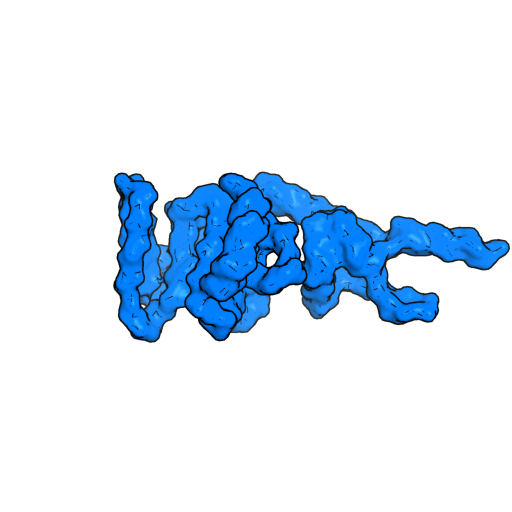RO A C 1
ATOM 1433 O O . PRO A 1 184 ? 7.380 13.308 -14.608 1.00 55.09 184 PRO A O 1
ATOM 1436 N N . ASP A 1 185 ? 8.948 12.359 -13.282 1.00 52.91 185 ASP A N 1
ATOM 1437 C CA . ASP A 1 185 ? 9.077 11.082 -13.997 1.00 52.91 185 ASP A CA 1
ATOM 1438 C C . ASP A 1 185 ? 8.183 9.972 -13.419 1.00 52.91 185 ASP A C 1
ATOM 1440 O O . ASP A 1 185 ? 8.233 8.831 -13.885 1.00 52.91 185 ASP A O 1
ATOM 1444 N N . ALA A 1 186 ? 7.366 10.279 -12.400 1.00 61.28 186 ALA A N 1
ATOM 1445 C CA . ALA A 1 186 ? 6.442 9.309 -11.831 1.00 61.28 186 ALA A CA 1
ATOM 1446 C C . ALA A 1 186 ? 5.500 8.775 -12.919 1.00 61.28 186 ALA A C 1
ATOM 1448 O O . ALA A 1 186 ? 4.861 9.534 -13.652 1.00 61.28 186 ALA A O 1
ATOM 1449 N N . ASN A 1 187 ? 5.422 7.451 -13.045 1.00 62.97 187 ASN A N 1
ATOM 1450 C CA . ASN A 1 187 ? 4.619 6.847 -14.091 1.00 62.97 187 ASN A CA 1
ATOM 1451 C C . ASN A 1 187 ? 3.163 6.759 -13.642 1.00 62.97 187 ASN A C 1
ATOM 1453 O O . ASN A 1 187 ? 2.818 5.994 -12.739 1.00 62.97 187 ASN A O 1
ATOM 1457 N N . ILE A 1 188 ? 2.301 7.533 -14.298 1.00 62.97 188 ILE A N 1
ATOM 1458 C CA . ILE A 1 188 ? 0.882 7.536 -13.971 1.00 62.97 188 ILE A CA 1
ATOM 1459 C C . ILE A 1 188 ? 0.220 6.172 -14.173 1.00 62.97 188 ILE A C 1
ATOM 1461 O O . ILE A 1 188 ? -0.679 5.830 -13.411 1.00 62.97 188 ILE A O 1
ATOM 1465 N N . HIS A 1 189 ? 0.704 5.371 -15.128 1.00 60.31 189 HIS A N 1
ATOM 1466 C CA . HIS A 1 189 ? 0.167 4.037 -15.383 1.00 60.31 189 HIS A CA 1
ATOM 1467 C C . HIS A 1 189 ? 0.333 3.120 -14.163 1.00 60.31 189 HIS A C 1
ATOM 1469 O O . HIS A 1 189 ? -0.633 2.491 -13.733 1.00 60.31 189 HIS A O 1
ATOM 1475 N N . ASP A 1 190 ? 1.495 3.164 -13.499 1.00 65.12 190 ASP A N 1
ATOM 1476 C CA . ASP A 1 190 ? 1.720 2.385 -12.273 1.00 65.12 190 ASP A CA 1
ATOM 1477 C C . ASP A 1 190 ? 0.728 2.797 -11.164 1.00 65.12 190 ASP A C 1
ATOM 1479 O O . ASP A 1 190 ? 0.258 1.964 -10.388 1.00 65.12 190 ASP A O 1
ATOM 1483 N N . CYS A 1 191 ? 0.351 4.079 -11.113 1.00 69.44 191 CYS A N 1
ATOM 1484 C CA . CYS A 1 191 ? -0.619 4.600 -10.149 1.00 69.44 191 CYS A CA 1
ATOM 1485 C C . CYS A 1 191 ? -2.085 4.317 -10.542 1.00 69.44 191 CYS A C 1
ATOM 1487 O O . CYS A 1 191 ? -2.957 4.255 -9.671 1.00 69.44 191 CYS A O 1
ATOM 1489 N N . THR A 1 192 ? -2.391 4.133 -11.830 1.00 67.88 192 THR A N 1
ATOM 1490 C CA . THR A 1 192 ? -3.719 3.670 -12.271 1.00 67.88 192 THR A CA 1
ATOM 1491 C C . THR A 1 192 ? -3.965 2.204 -11.938 1.00 67.88 192 THR A C 1
ATOM 1493 O O . THR A 1 192 ? -5.109 1.811 -11.736 1.00 67.88 192 THR A O 1
ATOM 1496 N N . GLU A 1 193 ? -2.898 1.421 -11.814 1.00 69.81 193 GLU A N 1
ATOM 1497 C CA . GLU A 1 193 ? -2.954 -0.041 -11.708 1.00 69.81 193 GLU A CA 1
ATOM 1498 C C . GLU A 1 193 ? -2.700 -0.548 -10.282 1.00 69.81 193 GLU A C 1
ATOM 1500 O O . GLU A 1 193 ? -2.790 -1.743 -10.010 1.00 69.81 193 GLU A O 1
ATOM 1505 N N . SER A 1 194 ? -2.424 0.370 -9.354 1.00 81.50 194 SER A N 1
ATOM 1506 C CA . SER A 1 194 ? -2.174 0.069 -7.947 1.00 81.50 194 SER A CA 1
ATOM 1507 C C . SER A 1 194 ? -3.364 0.442 -7.069 1.00 81.50 194 SER A C 1
ATOM 1509 O O . SER A 1 194 ? -3.977 1.498 -7.229 1.00 81.50 194 SER A O 1
ATOM 1511 N N . GLN A 1 195 ? -3.662 -0.408 -6.086 1.00 87.81 195 GLN A N 1
ATOM 1512 C CA . GLN A 1 195 ? -4.672 -0.140 -5.061 1.00 87.81 195 GLN A CA 1
ATOM 1513 C C . GLN A 1 195 ? -4.201 0.938 -4.075 1.00 87.81 195 GLN A C 1
ATOM 1515 O O . GLN A 1 195 ? -5.007 1.748 -3.616 1.00 87.81 195 GLN A O 1
ATOM 1520 N N . TYR A 1 196 ? -2.897 0.983 -3.788 1.00 91.62 196 TYR A N 1
ATOM 1521 C CA . TYR A 1 196 ? -2.263 2.055 -3.026 1.00 91.62 196 TYR A CA 1
ATOM 1522 C C . TYR A 1 196 ? -1.456 2.979 -3.931 1.00 91.62 196 TYR A C 1
ATOM 1524 O O . TYR A 1 196 ? -0.610 2.535 -4.708 1.00 91.62 196 TYR A O 1
ATOM 1532 N N . VAL A 1 197 ? -1.633 4.281 -3.739 1.00 91.00 197 VAL A N 1
ATOM 1533 C CA . VAL A 1 197 ? -0.757 5.315 -4.291 1.00 91.00 197 VAL A CA 1
ATOM 1534 C C . VAL A 1 197 ? -0.130 6.065 -3.125 1.00 91.00 197 VAL A C 1
ATOM 1536 O O . VAL A 1 197 ? -0.834 6.641 -2.302 1.00 91.00 197 VAL A O 1
ATOM 1539 N N . VAL A 1 198 ? 1.196 6.053 -3.020 1.00 92.69 198 VAL A N 1
ATOM 1540 C CA . VAL A 1 198 ? 1.931 6.648 -1.897 1.00 92.69 198 VAL A CA 1
ATOM 1541 C C . VAL A 1 198 ? 2.714 7.866 -2.381 1.00 92.69 198 VAL A C 1
ATOM 1543 O O . VAL A 1 198 ? 3.546 7.767 -3.278 1.00 92.69 198 VAL A O 1
ATOM 1546 N N . THR A 1 199 ? 2.498 9.024 -1.763 1.00 92.50 199 THR A N 1
ATOM 1547 C CA . THR A 1 199 ? 3.191 10.282 -2.080 1.00 92.50 199 THR A CA 1
ATOM 1548 C C . THR A 1 199 ? 3.661 10.996 -0.810 1.00 92.50 199 THR A C 1
ATOM 1550 O O . THR A 1 199 ? 3.516 10.485 0.302 1.00 92.50 199 THR A O 1
ATOM 1553 N N . ASN A 1 200 ? 4.260 12.176 -0.955 1.00 91.69 200 ASN A N 1
ATOM 1554 C CA . ASN A 1 200 ? 4.479 13.102 0.149 1.00 91.69 200 ASN A CA 1
ATOM 1555 C C . ASN A 1 200 ? 3.863 14.477 -0.138 1.00 91.69 200 ASN A C 1
ATOM 1557 O O . ASN A 1 200 ? 3.546 14.810 -1.280 1.00 91.69 200 ASN A O 1
ATOM 1561 N N . ILE A 1 201 ? 3.701 15.275 0.916 1.00 90.44 201 ILE A N 1
ATOM 1562 C CA . ILE A 1 201 ? 3.043 16.579 0.830 1.00 90.44 201 ILE A CA 1
ATOM 1563 C C . ILE A 1 201 ? 3.775 17.556 -0.098 1.00 90.44 201 ILE A C 1
ATOM 1565 O O . ILE A 1 201 ? 3.124 18.331 -0.788 1.00 90.44 201 ILE A O 1
ATOM 1569 N N . GLN A 1 202 ? 5.107 17.499 -0.180 1.00 86.19 202 GLN A N 1
ATOM 1570 C CA . GLN A 1 202 ? 5.897 18.389 -1.036 1.00 86.19 202 GLN A CA 1
ATOM 1571 C C . GLN A 1 202 ? 5.675 18.085 -2.529 1.00 86.19 202 GLN A C 1
ATOM 1573 O O . GLN A 1 202 ? 5.545 18.994 -3.350 1.00 86.19 202 GLN A O 1
ATOM 1578 N N . GLN A 1 203 ? 5.590 16.800 -2.878 1.00 80.62 203 GLN A N 1
ATOM 1579 C CA . GLN A 1 203 ? 5.300 16.338 -4.236 1.00 80.62 203 GLN A CA 1
ATOM 1580 C C . GLN A 1 203 ? 3.863 16.660 -4.633 1.00 80.62 203 GLN A C 1
ATOM 1582 O O . GLN A 1 203 ? 3.619 17.123 -5.744 1.00 80.62 203 GLN A O 1
ATOM 1587 N N . LEU A 1 204 ? 2.916 16.473 -3.710 1.00 80.12 204 LEU A N 1
ATOM 1588 C CA . LEU A 1 204 ? 1.533 16.834 -3.976 1.00 80.12 204 LEU A CA 1
ATOM 1589 C C . LEU A 1 204 ? 1.386 18.350 -4.138 1.00 80.12 204 LEU A C 1
ATOM 1591 O O . LEU A 1 204 ? 0.814 18.780 -5.121 1.00 80.12 204 LEU A O 1
ATOM 1595 N N . ALA A 1 205 ? 1.954 19.169 -3.253 1.00 79.00 205 ALA A N 1
ATOM 1596 C CA . ALA A 1 205 ? 1.807 20.625 -3.319 1.00 79.00 205 ALA A CA 1
ATOM 1597 C C . ALA A 1 205 ? 2.415 21.246 -4.589 1.00 79.00 205 ALA A C 1
ATOM 1599 O O . ALA A 1 205 ? 1.851 22.180 -5.146 1.00 79.00 205 ALA A O 1
ATOM 1600 N N . SER A 1 206 ? 3.546 20.723 -5.066 1.00 74.06 206 SER A N 1
ATOM 1601 C CA . SER A 1 206 ? 4.212 21.246 -6.269 1.00 74.06 206 SER A CA 1
ATOM 1602 C C . SER A 1 206 ? 3.565 20.797 -7.583 1.00 74.06 206 SER A C 1
ATOM 1604 O O . SER A 1 206 ? 3.889 21.340 -8.635 1.00 74.06 206 SER A O 1
ATOM 1606 N N . SER A 1 207 ? 2.692 19.784 -7.548 1.00 67.38 207 SER A N 1
ATOM 1607 C CA . SER A 1 207 ? 2.140 19.134 -8.744 1.00 67.38 207 SER A CA 1
ATOM 1608 C C . SER A 1 207 ? 0.681 18.672 -8.564 1.00 67.38 207 SER A C 1
ATOM 1610 O O . SER A 1 207 ? 0.251 17.735 -9.235 1.00 67.38 207 SER A O 1
ATOM 1612 N N . ALA A 1 208 ? -0.096 19.277 -7.660 1.00 61.75 208 ALA A N 1
ATOM 1613 C CA . ALA A 1 208 ? -1.447 18.809 -7.312 1.00 61.75 208 ALA A CA 1
ATOM 1614 C C . ALA A 1 208 ? -2.373 18.826 -8.531 1.00 61.75 208 ALA A C 1
ATOM 1616 O O . ALA A 1 208 ? -2.988 17.808 -8.854 1.00 61.75 208 ALA A O 1
ATOM 1617 N N . ASP A 1 209 ? -2.370 19.949 -9.252 1.00 64.44 209 ASP A N 1
ATOM 1618 C CA . ASP A 1 209 ? -3.145 20.159 -10.479 1.00 64.44 209 ASP A CA 1
ATOM 1619 C C . ASP A 1 209 ? -2.681 19.255 -11.623 1.00 64.44 209 ASP A C 1
ATOM 1621 O O . ASP A 1 209 ? -3.431 18.970 -12.552 1.00 64.44 209 ASP A O 1
ATOM 1625 N N . ARG A 1 210 ? -1.442 18.757 -11.549 1.00 66.25 210 ARG A N 1
ATOM 1626 C CA . ARG A 1 210 ? -0.948 17.748 -12.477 1.00 66.25 210 ARG A CA 1
ATOM 1627 C C . ARG A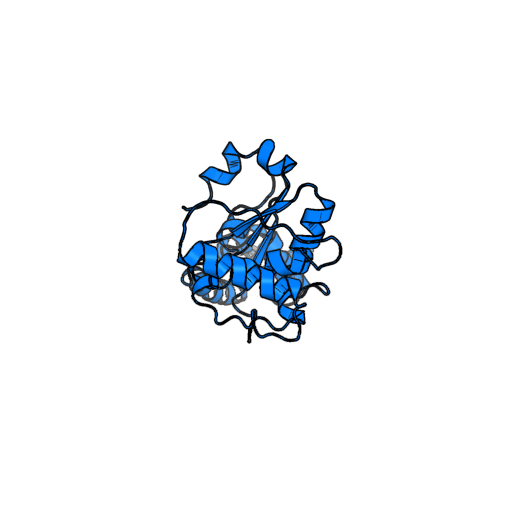 1 210 ? -1.530 16.386 -12.127 1.00 66.25 210 ARG A C 1
ATOM 1629 O O . ARG A 1 210 ? -2.022 15.722 -13.021 1.00 66.25 210 ARG A O 1
ATOM 1636 N N . TRP A 1 211 ? -1.464 15.935 -10.879 1.00 67.00 211 TRP A N 1
ATOM 1637 C CA . TRP A 1 211 ? -1.720 14.525 -10.562 1.00 67.00 211 TRP A CA 1
ATOM 1638 C C . TRP A 1 211 ? -3.175 14.196 -10.244 1.00 67.00 211 TRP A C 1
ATOM 1640 O O . TRP A 1 211 ? -3.685 13.199 -10.748 1.00 67.00 211 TRP A O 1
ATOM 1650 N N . LEU A 1 212 ? -3.849 15.011 -9.428 1.00 68.31 212 LEU A N 1
ATOM 1651 C CA . LEU A 1 212 ? -5.205 14.703 -8.961 1.00 68.31 212 LEU A CA 1
ATOM 1652 C C . LEU A 1 212 ? -6.227 14.608 -10.107 1.00 68.31 212 LEU A C 1
ATOM 1654 O O . LEU A 1 212 ? -6.997 13.650 -10.099 1.00 68.31 212 LEU A O 1
ATOM 1658 N N . PRO A 1 213 ? -6.209 15.492 -11.127 1.00 69.81 213 PRO A N 1
ATOM 1659 C CA . PRO A 1 213 ? -7.151 15.399 -12.246 1.00 69.81 213 PRO A CA 1
ATOM 1660 C C . PRO A 1 213 ? -6.905 14.210 -13.180 1.00 69.81 213 PRO A C 1
ATOM 1662 O O . PRO A 1 213 ? -7.780 13.861 -13.965 1.00 69.81 213 PRO A O 1
ATOM 1665 N N . GLN A 1 214 ? -5.711 13.610 -13.142 1.00 63.50 214 GLN A N 1
ATOM 1666 C CA . GLN A 1 214 ? -5.370 12.492 -14.021 1.00 63.50 214 GLN A CA 1
ATOM 1667 C C . GLN A 1 214 ? -5.764 11.127 -13.436 1.00 63.50 214 GLN A C 1
ATOM 1669 O O . GLN A 1 214 ? -5.705 10.117 -14.140 1.00 63.50 214 GLN A O 1
ATOM 1674 N N . PHE A 1 215 ? -6.162 11.064 -12.163 1.00 61.97 215 PHE A N 1
ATOM 1675 C CA . PHE A 1 215 ? -6.705 9.837 -11.598 1.00 61.97 215 PHE A CA 1
ATOM 1676 C C . PHE A 1 215 ? -8.182 9.698 -11.975 1.00 61.97 215 PHE A C 1
ATOM 1678 O O . PHE A 1 215 ? -8.938 10.647 -11.780 1.00 61.97 215 PHE A O 1
ATOM 1685 N N . PRO A 1 216 ? -8.613 8.528 -12.490 1.00 52.81 216 PRO A N 1
ATOM 1686 C CA . PRO A 1 216 ? -10.032 8.299 -12.715 1.00 52.81 216 PRO A CA 1
ATOM 1687 C C . PRO A 1 216 ? -10.798 8.435 -11.388 1.00 52.81 216 PRO A C 1
ATOM 1689 O O . PRO A 1 216 ? -10.224 8.067 -10.350 1.00 52.81 216 PRO A O 1
ATOM 1692 N N . PRO A 1 217 ? -12.028 8.984 -11.429 1.00 49.09 217 PRO A N 1
ATOM 1693 C CA . PRO A 1 217 ? -12.853 9.221 -10.247 1.00 49.09 217 PRO A CA 1
ATOM 1694 C C . PRO A 1 217 ? -13.152 7.942 -9.460 1.00 49.09 217 PRO A C 1
ATOM 1696 O O . PRO A 1 217 ? -13.143 6.842 -10.065 1.00 49.09 217 PRO A O 1
#

Secondary structure (DSSP, 8-state):
--HHHHHHHHTTEEEHHHHHHHHTS-HHHHHHHHHTTSS--EE-TTT--EEEEHHHHHHHHHHHHHHHHS-GGGHHHHS----TT-TTS-HHHHHHHHHHHHHHHH--S-------TTS-HHHHHHHTTTTT-SS-EEEEESSHHHHHHHHHHHSTT-TT-HHHHHT-SS--TT---EEE--STT--HHHHHS-SEEEEEHHHHHHHHHHHGGGS--

pLDDT: mean 79.92, std 15.47, range [35.28, 97.88]

Sequence (217 aa):
MLYMANEAMDKNYLTVLQAARYVGVSAQTLRRWDAEGKLKSVRHPGNDYRYYKRSDLERLRLDYTRAQQINPGQFFSGSVADIETNDRLREPQRAAHKAVREHFEGAKNSAIIQIPVGCGKTGIIATLPFGISTGRVLIIAPNTTIRKGIAEALEVGNPKFFLGKTKVLASFSEGPFAAVLDGPDANIHDCTESQYVVTNIQQLASSADRWLPQFPP